Protein 3MPD (pdb70)

Foldseek 3Di:
DFKKKKKFAFVLVVVVCVVVVVCLQVVLQWAWQDKDKDQDDLVLLCVLVVVCVVPPCPVVLSVRRNPHIMIMTMIDDVVHQVSLDLQLADLALVRGDCNHQQVPPNHGSSNSGMDMDNDRVSRVVNCCSPPRDCRDDDDSPPVVVND/DFKKKKKFAFVLVVVVCVVVVVCLQVVLQWAWQDKDKDQDDQVLVCVLVVVCCPPPCSVVLSCRRNVGIMIMTMIDDVVVQVSLDLLAADLALVRGDPNHQSVPDNHGSSNSGMDMDNDRVRRVVNCCSPPRDDGDDDDSPCVVVND

B-factor: mean 29.99, std 10.98, range [3.98, 73.8]

Sequence (294 aa):
MERTFIMIKPDAIKRRLISRIIQRFEEKGLYLAASKCVIPKREVLETHYSHLSSMPFFSEMVEDMMSGMMVLAMVWVGKDAVSSIGRKLIGETNPQAASVVGTIRGDYGVSTGKNIIHGSDCVENAEKEIKLWIGDDVQPVSFFDKEWIYMERTFIMIKPDAIKRRLISRIIQRFEEKGLYLAASKCVIPKREVLETHYSHLSSSMPFFSEMVEDMMSGMMVLAMVWVGKDAVSSIGRKLIGETNPQAASVVGTIRGDYGVSTGKNIIHGSDCVENAEKEIKLWIGDDVQPVSFFDKEWIY

Organism: Encephalitozoon cuniculi (strain GB-M1) (NCBI:txid284813)

Structure (mmCIF, N/CA/C/O backbone):
data_3MPD
#
_entry.id   3MPD
#
_cell.length_a   111.330
_cell.length_b   111.330
_cell.length_c   111.330
_cell.angle_alpha   90.00
_cell.angle_beta   90.00
_cell.angle_gamma   90.00
#
_symmetry.space_group_name_H-M   'P 21 3'
#
loop_
_entity.id
_entity.type
_entity.pdbx_description
1 polymer 'Nucleoside diphosphate kinase'
2 non-polymer 1,2-ETHANEDIOL
3 water water
#
loop_
_atom_site.group_PDB
_atom_site.id
_atom_site.type_symbol
_atom_site.label_atom_id
_atom_site.label_alt_id
_atom_site.label_comp_id
_atom_site.label_asym_id
_atom_site.label_entity_id
_atom_site.label_seq_id
_atom_site.pdbx_PDB_ins_code
_atom_site.Cartn_x
_atom_site.Cartn_y
_atom_site.Cartn_z
_atom_site.occupancy
_atom_site.B_iso_or_equiv
_atom_site.auth_seq_id
_atom_site.auth_comp_id
_atom_site.auth_asym_id
_atom_site.auth_atom_id
_atom_site.pdbx_PDB_model_num
ATOM 1 N N . MET A 1 5 ? 14.619 -11.845 59.052 1.00 44.01 1 MET A N 1
ATOM 2 C CA . MET A 1 5 ? 14.893 -12.786 60.169 1.00 42.65 1 MET A CA 1
ATOM 3 C C . MET A 1 5 ? 14.707 -12.101 61.524 1.00 40.88 1 MET A C 1
ATOM 4 O O . MET A 1 5 ? 14.378 -10.910 61.596 1.00 41.07 1 MET A O 1
ATOM 9 N N . GLU A 1 6 ? 14.928 -12.852 62.602 1.00 38.46 2 GLU A N 1
ATOM 10 C CA . GLU A 1 6 ? 14.846 -12.299 63.961 1.00 35.92 2 GLU A CA 1
ATOM 11 C C . GLU A 1 6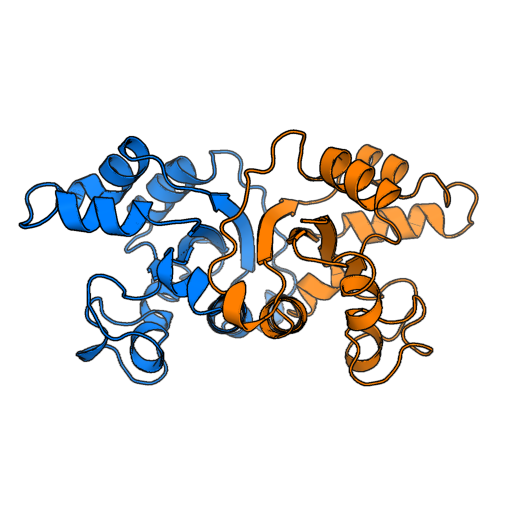 ? 15.875 -11.171 64.152 1.00 33.53 2 GLU A C 1
ATOM 12 O O . GLU A 1 6 ? 16.959 -11.200 63.557 1.00 31.96 2 GLU A O 1
ATOM 18 N N . ARG A 1 7 ? 15.540 -10.174 64.963 1.00 32.31 3 ARG A N 1
ATOM 19 C CA . ARG A 1 7 ? 16.527 -9.141 65.328 1.00 30.61 3 ARG A CA 1
ATOM 20 C C . ARG A 1 7 ? 16.686 -8.913 66.839 1.00 29.34 3 ARG A C 1
ATOM 21 O O . ARG A 1 7 ? 15.798 -9.254 67.629 1.00 28.86 3 ARG A O 1
ATOM 29 N N . THR A 1 8 ? 17.822 -8.323 67.231 1.00 27.45 4 THR A N 1
ATOM 30 C CA . THR A 1 8 ? 18.123 -8.089 68.645 1.00 26.69 4 THR A CA 1
ATOM 31 C C . THR A 1 8 ? 18.826 -6.754 68.834 1.00 25.97 4 THR A C 1
ATOM 32 O O . THR A 1 8 ? 19.514 -6.264 67.928 1.00 26.01 4 THR A O 1
ATOM 36 N N . PHE A 1 9 ? 18.615 -6.151 69.997 1.00 26.14 5 PHE A N 1
ATOM 37 C CA . PHE A 1 9 ? 19.195 -4.861 70.305 1.00 25.21 5 PHE A CA 1
ATOM 38 C C . PHE A 1 9 ? 20.417 -5.066 71.174 1.00 24.60 5 PHE A C 1
ATOM 39 O O . PHE A 1 9 ? 20.343 -5.697 72.221 1.00 24.34 5 PHE A O 1
ATOM 47 N N . ILE A 1 10 ? 21.543 -4.539 70.720 1.00 24.55 6 ILE A N 1
ATOM 48 C CA . ILE A 1 10 ? 22.821 -4.726 71.411 1.00 23.76 6 ILE A CA 1
ATOM 49 C C . ILE A 1 10 ? 23.389 -3.343 71.678 1.00 23.78 6 ILE A C 1
ATOM 50 O O . ILE A 1 10 ? 23.577 -2.559 70.750 1.00 24.57 6 ILE A O 1
ATOM 55 N N . MET A 1 11 ? 23.725 -3.064 72.931 1.00 23.67 7 MET A N 1
ATOM 56 C CA . MET A 1 11 ? 24.226 -1.744 73.270 1.00 22.69 7 MET A CA 1
ATOM 57 C C . MET A 1 11 ? 25.492 -1.869 74.087 1.00 21.97 7 MET A C 1
ATOM 58 O O . MET A 1 11 ? 25.492 -2.500 75.161 1.00 22.14 7 MET A O 1
ATOM 63 N N . ILE A 1 12 ? 26.569 -1.274 73.580 1.00 20.85 8 ILE A N 1
ATOM 64 C CA . ILE A 1 12 ? 27.827 -1.228 74.325 1.00 20.25 8 ILE A CA 1
ATOM 65 C C . ILE A 1 12 ? 27.721 -0.125 75.376 1.00 21.62 8 ILE A C 1
ATOM 66 O O . ILE A 1 12 ? 27.466 1.047 75.024 1.00 22.32 8 ILE A O 1
ATOM 71 N N . LYS A 1 13 ? 27.935 -0.505 76.642 1.00 20.75 9 LYS A N 1
ATOM 72 C CA . LYS A 1 13 ? 27.716 0.400 77.792 1.00 21.62 9 LYS A CA 1
ATOM 73 C C . LYS A 1 13 ? 28.862 1.403 77.884 1.00 21.74 9 LYS A C 1
ATOM 74 O O . LYS A 1 13 ? 29.963 1.123 77.376 1.00 21.45 9 LYS A O 1
ATOM 80 N N . PRO A 1 14 ? 28.627 2.559 78.535 1.00 22.98 10 PRO A N 1
ATOM 81 C CA . PRO A 1 14 ? 29.558 3.694 78.441 1.00 22.71 10 PRO A CA 1
ATOM 82 C C . PRO A 1 14 ? 31.002 3.366 78.819 1.00 22.22 10 PRO A C 1
ATOM 83 O O . PRO A 1 14 ? 31.915 3.840 78.172 1.00 20.79 10 PRO A O 1
ATOM 87 N N . ASP A 1 15 ? 31.199 2.575 79.876 1.00 22.32 11 ASP A N 1
ATOM 88 C CA . ASP A 1 15 ? 32.537 2.225 80.311 1.00 22.52 11 ASP A CA 1
ATOM 89 C C . ASP A 1 15 ? 33.314 1.327 79.344 1.00 21.57 11 ASP A C 1
ATOM 90 O O . ASP A 1 15 ? 34.544 1.433 79.262 1.00 21.51 11 ASP A O 1
ATOM 95 N N . ALA A 1 16 ? 32.600 0.495 78.600 1.00 20.30 12 ALA A N 1
ATOM 96 C CA . ALA A 1 16 ? 33.241 -0.373 77.625 1.00 19.50 12 ALA A CA 1
ATOM 97 C C . ALA A 1 16 ? 33.725 0.449 76.438 1.00 19.62 12 ALA A C 1
ATOM 98 O O . ALA A 1 16 ? 34.752 0.122 75.840 1.00 19.55 12 ALA A O 1
ATOM 100 N N . ILE A 1 17 ? 33.029 1.545 76.125 1.00 19.58 13 ILE A N 1
ATOM 101 C CA . ILE A 1 17 ? 33.521 2.477 75.100 1.00 19.34 13 ILE A CA 1
ATOM 102 C C . ILE A 1 17 ? 34.875 3.049 75.539 1.00 20.05 13 ILE A C 1
ATOM 103 O O . ILE A 1 17 ? 35.850 3.081 74.770 1.00 18.80 13 ILE A O 1
ATOM 108 N N . LYS A 1 18 ? 34.919 3.499 76.791 1.00 20.60 14 LYS A N 1
ATOM 109 C CA . LYS A 1 18 ? 36.123 4.107 77.376 1.00 20.96 14 LYS A CA 1
ATOM 110 C C . LYS A 1 18 ? 37.311 3.146 77.538 1.00 19.60 14 LYS A C 1
ATOM 111 O O . LYS A 1 18 ? 38.461 3.560 77.473 1.00 19.92 14 LYS A O 1
ATOM 117 N N . ARG A 1 19 ? 37.022 1.873 77.751 1.00 19.11 15 ARG A N 1
ATOM 118 C CA . ARG A 1 19 ? 38.043 0.812 77.714 1.00 18.11 15 ARG A CA 1
ATOM 119 C C . ARG A 1 19 ? 38.457 0.389 76.302 1.00 17.90 15 ARG A C 1
ATOM 120 O O . ARG A 1 19 ? 39.311 -0.517 76.125 1.00 17.50 15 ARG A O 1
ATOM 128 N N . ARG A 1 20 ? 37.819 0.986 75.294 1.00 17.98 16 ARG A N 1
ATOM 129 C CA . ARG A 1 20 ? 38.173 0.736 73.896 1.00 17.84 16 ARG A CA 1
ATOM 130 C C . ARG A 1 20 ? 37.960 -0.722 73.525 1.00 17.78 16 ARG A C 1
ATOM 131 O O . ARG A 1 20 ? 38.827 -1.367 72.872 1.00 17.51 16 ARG A O 1
ATOM 139 N N . LEU A 1 21 ? 36.769 -1.205 73.886 1.00 17.30 17 LEU A N 1
ATOM 140 C CA . LEU A 1 21 ? 36.344 -2.574 73.593 1.00 17.00 17 LEU A CA 1
ATOM 141 C C . LEU A 1 21 ? 35.439 -2.700 72.372 1.00 16.37 17 LEU A C 1
ATOM 142 O O . LEU A 1 21 ? 34.907 -3.795 72.096 1.00 16.70 17 LEU A O 1
ATOM 147 N N . ILE A 1 22 ? 35.229 -1.611 71.648 1.00 16.59 18 ILE A N 1
ATOM 148 C CA . ILE A 1 22 ? 34.313 -1.650 70.500 1.00 16.37 18 ILE A CA 1
ATOM 149 C C . ILE A 1 22 ? 34.661 -2.754 69.479 1.00 16.17 18 ILE A C 1
ATOM 150 O O . ILE A 1 22 ? 33.803 -3.570 69.152 1.00 16.71 18 ILE A O 1
ATOM 155 N N . SER A 1 23 ? 35.892 -2.798 68.979 1.00 16.21 19 SER A N 1
ATOM 156 C CA . SER A 1 23 ? 36.200 -3.761 67.892 1.00 16.37 19 SER A CA 1
ATOM 157 C C . SER A 1 23 ? 36.121 -5.202 68.376 1.00 15.72 19 SER A C 1
ATOM 158 O O . SER A 1 23 ? 35.682 -6.073 67.630 1.00 15.49 19 SER A O 1
ATOM 161 N N . ARG A 1 24 ? 36.549 -5.435 69.617 1.00 15.69 20 ARG A N 1
ATOM 162 C CA . ARG A 1 24 ? 36.530 -6.774 70.212 1.00 16.04 20 ARG A CA 1
ATOM 163 C C . ARG A 1 24 ? 35.106 -7.303 70.410 1.00 16.15 20 ARG A C 1
ATOM 164 O O . ARG A 1 24 ? 34.840 -8.493 70.291 1.00 16.39 20 ARG A O 1
ATOM 172 N N . ILE A 1 25 ? 34.207 -6.415 70.776 1.00 15.97 21 ILE A N 1
ATOM 173 C CA . ILE A 1 25 ? 32.796 -6.771 70.945 1.00 16.03 21 ILE A CA 1
ATOM 174 C C . ILE A 1 25 ? 32.140 -7.037 69.558 1.00 16.18 21 ILE A C 1
ATOM 175 O O . ILE A 1 25 ? 31.474 -8.036 69.359 1.00 17.51 21 ILE A O 1
ATOM 180 N N . ILE A 1 26 ? 32.332 -6.149 68.611 1.00 14.88 22 ILE A N 1
ATOM 181 C CA . ILE A 1 26 ? 31.716 -6.328 67.299 1.00 16.17 22 ILE A CA 1
ATOM 182 C C . ILE A 1 26 ? 32.230 -7.608 66.620 1.00 16.43 22 ILE A C 1
ATOM 183 O O . ILE A 1 26 ? 31.471 -8.301 65.929 1.00 17.79 22 ILE A O 1
ATOM 188 N N . GLN A 1 27 ? 33.514 -7.913 66.796 1.00 15.82 23 GLN A N 1
ATOM 189 C CA . GLN A 1 27 ? 34.072 -9.164 66.257 1.00 16.63 23 GLN A CA 1
ATOM 190 C C . GLN A 1 27 ? 33.247 -10.393 66.659 1.00 16.78 23 GLN A C 1
ATOM 191 O O . GLN A 1 27 ? 33.049 -11.290 65.823 1.00 17.28 23 GLN A O 1
ATOM 197 N N . ARG A 1 28 ? 32.795 -10.457 67.920 1.00 16.51 24 ARG A N 1
ATOM 198 C CA . ARG A 1 28 ? 32.065 -11.657 68.390 1.00 17.10 24 ARG A CA 1
ATOM 199 C C . ARG A 1 28 ? 30.785 -11.855 67.568 1.00 16.37 24 ARG A C 1
ATOM 200 O O . ARG A 1 28 ? 30.450 -12.978 67.198 1.00 16.10 24 ARG A O 1
ATOM 208 N N . PHE A 1 29 ? 30.078 -10.758 67.308 1.00 16.58 25 PHE A N 1
ATOM 209 C CA . PHE A 1 29 ? 28.812 -10.810 66.580 1.00 16.49 25 PHE A CA 1
ATOM 210 C C . PHE A 1 29 ? 29.004 -11.064 65.087 1.00 17.36 25 PHE A C 1
ATOM 211 O O . PHE A 1 29 ? 28.242 -11.826 64.447 1.00 18.26 25 PHE A O 1
ATOM 219 N N . GLU A 1 30 ? 30.009 -10.412 64.528 1.00 17.32 26 GLU A N 1
ATOM 220 C CA . GLU A 1 30 ? 30.246 -10.458 63.091 1.00 17.35 26 GLU A CA 1
ATOM 221 C C . GLU A 1 30 ? 30.811 -11.846 62.725 1.00 17.98 26 GLU A C 1
ATOM 222 O O . GLU A 1 30 ? 30.463 -12.405 61.684 1.00 17.58 26 GLU A O 1
ATOM 228 N N . GLU A 1 31 ? 31.667 -12.417 63.594 1.00 17.42 27 GLU A N 1
ATOM 229 C CA . GLU A 1 31 ? 32.253 -13.759 63.322 1.00 18.38 27 GLU A CA 1
ATOM 230 C C . GLU A 1 31 ? 31.250 -14.875 63.530 1.00 18.45 27 GLU A C 1
ATOM 231 O O . GLU A 1 31 ? 31.390 -15.956 62.930 1.00 18.65 27 GLU A O 1
ATOM 237 N N . LYS A 1 32 ? 30.239 -14.617 64.364 1.00 17.40 28 LYS A N 1
ATOM 238 C CA . LYS A 1 32 ? 29.165 -15.583 64.591 1.00 18.14 28 LYS A CA 1
ATOM 239 C C . LYS A 1 32 ? 28.169 -15.656 63.404 1.00 19.28 28 LYS A C 1
ATOM 240 O O . LYS A 1 32 ? 27.399 -16.621 63.297 1.00 20.80 28 LYS A O 1
ATOM 246 N N . GLY A 1 33 ? 28.176 -14.647 62.535 1.00 18.07 29 GLY A N 1
ATOM 247 C CA . GLY A 1 33 ? 27.390 -14.672 61.304 1.00 19.17 29 GLY A CA 1
ATOM 248 C C . GLY A 1 33 ? 26.194 -13.725 61.284 1.00 20.90 29 GLY A C 1
ATOM 249 O O . GLY A 1 33 ? 25.432 -13.711 60.305 1.00 22.04 29 GLY A O 1
ATOM 250 N N . LEU A 1 34 ? 26.002 -12.957 62.368 1.00 19.99 30 LEU A N 1
ATOM 251 C CA . LEU A 1 34 ? 24.873 -12.043 62.444 1.00 21.66 30 LEU A CA 1
ATOM 252 C C . LEU A 1 34 ? 25.108 -10.851 61.518 1.00 21.50 30 LEU A C 1
ATOM 253 O O . LEU A 1 34 ? 26.247 -10.546 61.139 1.00 21.32 30 LEU A O 1
ATOM 258 N N . TYR A 1 35 ? 24.028 -10.184 61.159 1.00 21.23 31 TYR A N 1
ATOM 259 C CA . TYR A 1 35 ? 24.114 -9.065 60.237 1.00 22.13 31 TYR A CA 1
ATOM 260 C C . TYR A 1 35 ? 23.861 -7.759 60.948 1.00 21.62 31 TYR A C 1
ATOM 261 O O . TYR A 1 35 ? 22.774 -7.564 61.490 1.00 21.98 31 TYR A O 1
ATOM 270 N N . LEU A 1 36 ? 24.837 -6.852 60.924 1.00 21.90 32 LEU A N 1
ATOM 271 C CA . LEU A 1 36 ? 24.611 -5.505 61.449 1.00 21.91 32 LEU A CA 1
ATOM 272 C C . LEU A 1 36 ? 23.600 -4.750 60.584 1.00 23.29 32 LEU A C 1
ATOM 273 O O . LEU A 1 36 ? 23.768 -4.689 59.356 1.00 23.34 32 LEU A O 1
ATOM 278 N N . ALA A 1 37 ? 22.551 -4.196 61.209 1.00 24.46 33 ALA A N 1
ATOM 279 C CA . ALA A 1 37 ? 21.485 -3.440 60.480 1.00 26.71 33 ALA A CA 1
ATOM 280 C C . ALA A 1 37 ? 21.294 -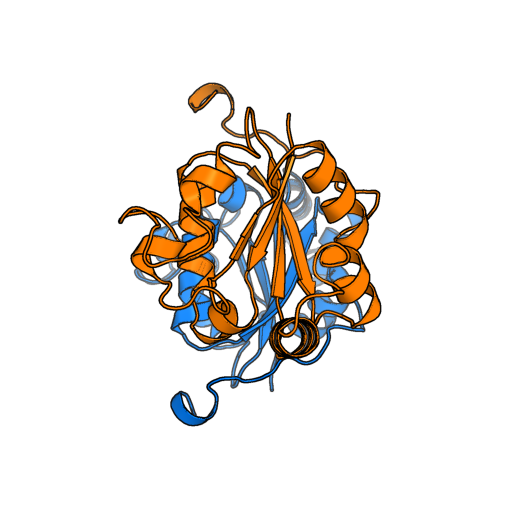1.987 60.915 1.00 27.26 33 ALA A C 1
ATOM 281 O O . ALA A 1 37 ? 20.691 -1.188 60.184 1.00 27.75 33 ALA A O 1
ATOM 283 N N . ALA A 1 38 ? 21.764 -1.644 62.113 1.00 26.52 34 ALA A N 1
ATOM 284 C CA . ALA A 1 38 ? 21.673 -0.255 62.567 1.00 27.55 34 ALA A CA 1
ATOM 285 C C . ALA A 1 38 ? 22.730 -0.042 63.598 1.00 27.46 34 ALA A C 1
ATOM 286 O O . ALA A 1 38 ? 23.147 -0.991 64.249 1.00 26.41 34 ALA A O 1
ATOM 288 N N . SER A 1 39 ? 23.124 1.220 63.747 1.00 29.00 35 SER A N 1
ATOM 289 C CA . SER A 1 39 ? 24.235 1.659 64.577 1.00 29.39 35 SER A CA 1
ATOM 290 C C . SER A 1 39 ? 23.998 3.124 64.891 1.00 31.17 35 SER A C 1
ATOM 291 O O . SER A 1 39 ? 23.603 3.907 63.985 1.00 33.93 35 SER A O 1
ATOM 294 N N . LYS A 1 40 ? 24.212 3.509 66.147 1.00 30.21 36 LYS A N 1
ATOM 295 C CA . LYS A 1 40 ? 24.022 4.890 66.553 1.00 30.71 36 LYS A CA 1
ATOM 296 C C . LYS A 1 40 ? 24.804 5.142 67.837 1.00 29.49 36 LYS A C 1
ATOM 297 O O . LYS A 1 40 ? 24.704 4.366 68.782 1.00 28.28 36 LYS A O 1
ATOM 303 N N . CYS A 1 41 ? 25.570 6.231 67.851 1.00 29.26 37 CYS A N 1
ATOM 304 C CA . CYS A 1 41 ? 26.214 6.731 69.061 1.00 29.53 37 CYS A CA 1
ATOM 305 C C . CYS A 1 41 ? 25.239 7.667 69.767 1.00 31.52 37 CYS A C 1
ATOM 306 O O . CYS A 1 41 ? 24.741 8.619 69.154 1.00 31.75 37 CYS A O 1
ATOM 309 N N . VAL A 1 42 ? 24.963 7.399 71.048 1.00 32.37 38 VAL A N 1
ATOM 310 C CA . VAL A 1 42 ? 24.037 8.255 71.820 1.00 35.31 38 VAL A CA 1
ATOM 311 C C . VAL A 1 42 ? 24.530 8.471 73.238 1.00 35.54 38 VAL A C 1
ATOM 312 O O . VAL A 1 42 ? 25.054 7.541 73.850 1.00 32.86 38 VAL A O 1
ATOM 316 N N . ILE A 1 43 ? 24.314 9.691 73.744 1.00 37.40 39 ILE A N 1
ATOM 317 C CA . ILE A 1 43 ? 24.437 10.017 75.150 1.00 39.55 39 ILE A CA 1
ATOM 318 C C . ILE A 1 43 ? 23.029 9.750 75.697 1.00 39.47 39 ILE A C 1
ATOM 319 O O . ILE A 1 43 ? 22.125 10.511 75.399 1.00 40.65 39 ILE A O 1
ATOM 324 N N . PRO A 1 44 ? 22.834 8.655 76.461 1.00 38.34 40 PRO A N 1
ATOM 325 C CA . PRO A 1 44 ? 21.477 8.293 76.856 1.00 39.12 40 PRO A CA 1
ATOM 326 C C . PRO A 1 44 ? 20.781 9.350 77.748 1.00 41.60 40 PRO A C 1
ATOM 327 O O . PRO A 1 44 ? 21.410 9.937 78.628 1.00 41.80 40 PRO A O 1
ATOM 331 N N . LYS A 1 45 ? 19.498 9.568 77.480 1.00 47.63 41 LYS A N 1
ATOM 332 C CA . LYS A 1 45 ? 18.646 10.453 78.272 1.00 49.74 41 LYS A CA 1
ATOM 333 C C . LYS A 1 45 ? 18.055 9.680 79.469 1.00 47.35 41 LYS A C 1
ATOM 334 O O . LYS A 1 45 ? 17.707 8.495 79.357 1.00 44.05 41 LYS A O 1
ATOM 340 N N . ARG A 1 46 ? 17.943 10.342 80.615 1.00 48.98 42 ARG A N 1
ATOM 341 C CA . ARG A 1 46 ? 17.392 9.680 81.805 1.00 48.22 42 ARG A CA 1
ATOM 342 C C . ARG A 1 46 ? 16.045 8.969 81.550 1.00 46.87 42 ARG A C 1
ATOM 343 O O . ARG A 1 46 ? 15.860 7.819 81.945 1.00 44.39 42 ARG A O 1
ATOM 351 N N . GLU A 1 47 ? 15.140 9.653 80.856 1.00 49.29 43 GLU A N 1
ATOM 352 C CA . GLU A 1 47 ? 13.789 9.155 80.591 1.00 50.03 43 GLU A CA 1
ATOM 353 C C . GLU A 1 47 ? 13.823 7.898 79.734 1.00 46.42 43 GLU A C 1
ATOM 354 O O . GLU A 1 47 ? 13.105 6.943 80.016 1.00 45.35 43 GLU A O 1
ATOM 360 N N . VAL A 1 48 ? 14.633 7.907 78.677 1.00 45.24 44 VAL A N 1
ATOM 361 C CA . VAL A 1 48 ? 14.800 6.711 77.860 1.00 43.66 44 VAL A CA 1
ATOM 362 C C . VAL A 1 48 ? 15.329 5.500 78.664 1.00 40.50 44 VAL A C 1
ATOM 363 O O . VAL A 1 48 ? 14.819 4.393 78.508 1.00 38.98 44 VAL A O 1
ATOM 367 N N . LEU A 1 49 ? 16.316 5.717 79.535 1.00 39.57 45 LEU A N 1
ATOM 368 C CA . LEU A 1 49 ? 16.858 4.631 80.375 1.00 37.70 45 LEU A CA 1
ATOM 369 C C . LEU A 1 49 ? 15.813 4.020 81.310 1.00 38.00 45 LEU A C 1
ATOM 370 O O . LEU A 1 49 ? 15.739 2.795 81.458 1.00 37.63 45 LEU A O 1
ATOM 375 N N . GLU A 1 50 ? 14.994 4.886 81.914 1.00 39.68 46 GLU A N 1
ATOM 376 C CA . GLU A 1 50 ? 13.892 4.478 82.794 1.00 40.75 46 GLU A CA 1
ATOM 377 C C . GLU A 1 50 ? 12.839 3.635 82.060 1.00 41.09 46 GLU A C 1
ATOM 378 O O . GLU A 1 50 ? 12.269 2.706 82.629 1.00 41.22 46 GLU A O 1
ATOM 384 N N . THR A 1 51 ? 12.593 3.959 80.794 1.00 41.60 47 THR A N 1
ATOM 385 C CA . THR A 1 51 ? 11.710 3.150 79.945 1.00 43.11 47 THR A CA 1
ATOM 386 C C . THR A 1 51 ? 12.377 1.818 79.583 1.00 41.13 47 THR A C 1
ATOM 387 O O . THR A 1 51 ? 11.772 0.759 79.731 1.00 42.08 47 THR A O 1
ATOM 391 N N . HIS A 1 52 ? 13.616 1.889 79.093 1.00 39.98 48 HIS A N 1
ATOM 392 C CA . HIS A 1 52 ? 14.424 0.688 78.781 1.00 39.13 48 HIS A CA 1
ATOM 393 C C . HIS A 1 52 ? 14.450 -0.302 79.950 1.00 38.61 48 HIS A C 1
ATOM 394 O O . HIS A 1 52 ? 14.255 -1.504 79.756 1.00 40.02 48 HIS A O 1
ATOM 401 N N . TYR A 1 53 ? 14.662 0.214 81.158 1.00 37.50 49 TYR A N 1
ATOM 402 C CA . TYR A 1 53 ? 14.769 -0.634 82.347 1.00 37.77 49 TYR A CA 1
ATOM 403 C C . TYR A 1 53 ? 13.528 -0.605 83.260 1.00 38.88 49 TYR A C 1
ATOM 404 O O . TYR A 1 53 ? 13.660 -0.832 84.470 1.00 38.77 49 TYR A O 1
ATOM 413 N N . SER A 1 54 ? 12.338 -0.369 82.688 1.00 40.84 50 SER A N 1
ATOM 414 C CA . SER A 1 54 ? 11.093 -0.261 83.481 1.00 43.63 50 SER A CA 1
ATOM 415 C C . SER A 1 54 ? 10.799 -1.504 84.325 1.00 44.85 50 SER A C 1
ATOM 416 O O . SER A 1 54 ? 10.290 -1.400 85.446 1.00 45.30 50 SER A O 1
ATOM 419 N N . HIS A 1 55 ? 11.151 -2.674 83.791 1.00 45.28 51 HIS A N 1
ATOM 420 C CA . HIS A 1 55 ? 11.029 -3.941 84.530 1.00 47.68 51 HIS A CA 1
ATOM 421 C C . HIS A 1 55 ? 11.917 -3.998 85.790 1.00 45.10 51 HIS A C 1
ATOM 422 O O . HIS A 1 55 ? 11.706 -4.841 86.659 1.00 46.53 51 HIS A O 1
ATOM 429 N N . LEU A 1 56 ? 12.892 -3.095 85.882 1.00 41.58 52 LEU A N 1
ATOM 430 C CA . LEU A 1 56 ? 13.780 -3.035 87.040 1.00 40.26 52 LEU A CA 1
ATOM 431 C C . LEU A 1 56 ? 13.376 -1.958 88.045 1.00 40.63 52 LEU A C 1
ATOM 432 O O . LEU A 1 56 ? 14.026 -1.840 89.075 1.00 40.48 52 LEU A O 1
ATOM 437 N N . SER A 1 57 ? 12.315 -1.193 87.772 1.00 42.16 53 SER A N 1
ATOM 438 C CA . SER A 1 57 ? 11.959 -0.037 88.620 1.00 44.05 53 SER A CA 1
ATOM 439 C C . SER A 1 57 ? 11.748 -0.334 90.125 1.00 45.86 53 SER A C 1
ATOM 440 O O . SER A 1 57 ? 11.913 0.565 90.954 1.00 47.18 53 SER A O 1
ATOM 443 N N . SER A 1 58 ? 11.408 -1.582 90.469 1.00 46.79 54 SER A N 1
ATOM 444 C CA . SER A 1 58 ? 11.162 -1.982 91.866 1.00 49.07 54 SER A CA 1
ATOM 445 C C . SER A 1 58 ? 12.423 -2.389 92.604 1.00 46.58 54 SER A C 1
ATOM 446 O O . SER A 1 58 ? 12.447 -2.445 93.836 1.00 48.68 54 SER A O 1
ATOM 449 N N . MET A 1 59 ? 13.469 -2.685 91.851 1.00 42.75 55 MET A N 1
ATOM 450 C CA . MET A 1 59 ? 14.679 -3.265 92.420 1.00 40.67 55 MET A CA 1
ATOM 451 C C . MET A 1 59 ? 15.513 -2.282 93.244 1.00 38.42 55 MET A C 1
ATOM 452 O O . MET A 1 59 ? 15.544 -1.086 92.939 1.00 38.16 55 MET A O 1
ATOM 457 N N . PRO A 1 60 ? 16.217 -2.792 94.275 1.00 37.25 56 PRO A N 1
ATOM 458 C CA . PRO A 1 60 ? 17.169 -1.934 94.987 1.00 36.46 56 PRO A CA 1
ATOM 459 C C . PRO A 1 60 ? 18.193 -1.296 94.034 1.00 34.00 56 PRO A C 1
ATOM 460 O O . PRO A 1 60 ? 18.604 -1.924 93.024 1.00 32.81 56 PRO A O 1
ATOM 464 N N . PHE A 1 61 ? 18.548 -0.040 94.309 1.00 33.21 57 PHE A N 1
ATOM 465 C CA . PHE A 1 61 ? 19.592 0.669 93.558 1.00 31.98 57 PHE A CA 1
ATOM 466 C C . PHE A 1 61 ? 19.255 0.948 92.081 1.00 31.16 57 PHE A C 1
ATOM 467 O O . PHE A 1 61 ? 20.154 1.163 91.276 1.00 29.23 57 PHE A O 1
ATOM 475 N N . PHE A 1 62 ? 17.964 0.985 91.755 1.00 31.89 58 PHE A N 1
ATOM 476 C CA . PHE A 1 62 ? 17.499 1.329 90.405 1.00 32.04 58 PHE A CA 1
ATOM 477 C C . PHE A 1 62 ? 18.084 2.661 89.903 1.00 32.33 58 PHE A C 1
ATOM 478 O O . PHE A 1 62 ? 18.590 2.756 88.789 1.00 30.63 58 PHE A O 1
ATOM 486 N N . SER A 1 63 ? 17.987 3.693 90.734 1.00 35.00 59 SER A N 1
ATOM 487 C CA . SER A 1 63 ? 18.565 4.995 90.425 1.00 36.79 59 SER A CA 1
ATOM 488 C C . SER A 1 63 ? 20.079 4.934 90.063 1.00 35.85 59 SER A C 1
ATOM 489 O O . SER A 1 63 ? 20.510 5.504 89.053 1.00 35.80 59 SER A O 1
ATOM 492 N N . GLU A 1 64 ? 20.870 4.250 90.890 1.00 35.15 60 GLU A N 1
ATOM 493 C CA . GLU A 1 64 ? 22.288 4.053 90.621 1.00 34.76 60 GLU A CA 1
ATOM 494 C C . GLU A 1 64 ? 22.485 3.315 89.279 1.00 33.09 60 GLU A C 1
ATOM 495 O O . GLU A 1 64 ? 23.309 3.739 88.497 1.00 33.09 60 GLU A O 1
ATOM 501 N N . MET A 1 65 ? 21.710 2.253 89.010 1.00 32.19 61 MET A N 1
ATOM 502 C CA . MET A 1 65 ? 21.836 1.498 87.743 1.00 32.88 61 MET A CA 1
ATOM 503 C C . MET A 1 65 ? 21.567 2.438 86.555 1.00 32.32 61 MET A C 1
ATOM 504 O O . MET A 1 65 ? 22.278 2.405 85.560 1.00 32.56 61 MET A O 1
ATOM 509 N N . VAL A 1 66 ? 20.553 3.290 86.669 1.00 32.11 62 VAL A N 1
ATOM 510 C CA . VAL A 1 66 ? 20.275 4.274 85.613 1.00 32.91 62 VAL A CA 1
ATOM 511 C C . VAL A 1 66 ? 21.431 5.296 85.470 1.00 35.32 62 VAL A C 1
ATOM 512 O O . VAL A 1 66 ? 21.858 5.631 84.348 1.00 34.90 62 VAL A O 1
ATOM 516 N N . GLU A 1 67 ? 21.934 5.771 86.605 1.00 41.12 63 GLU A N 1
ATOM 517 C CA . GLU A 1 67 ? 23.008 6.763 86.644 1.00 43.23 63 GLU A CA 1
ATOM 518 C C . GLU A 1 67 ? 24.252 6.254 85.938 1.00 41.59 63 GLU A C 1
ATOM 519 O O . GLU A 1 67 ? 24.871 6.996 85.171 1.00 41.59 63 GLU A O 1
ATOM 525 N N . ASP A 1 68 ? 24.604 4.995 86.209 1.00 40.11 64 ASP A N 1
ATOM 526 C CA . ASP A 1 68 ? 25.731 4.324 85.568 1.00 39.46 64 ASP A CA 1
ATOM 527 C C . ASP A 1 68 ? 25.609 4.327 84.040 1.00 37.84 64 ASP A C 1
ATOM 528 O O . ASP A 1 68 ? 26.623 4.396 83.330 1.00 37.94 64 ASP A O 1
ATOM 533 N N . MET A 1 69 ? 24.382 4.230 83.532 1.00 36.61 65 MET A N 1
ATOM 534 C CA . MET A 1 69 ? 24.180 4.176 82.085 1.00 34.96 65 MET A CA 1
ATOM 535 C C . MET A 1 69 ? 24.192 5.582 81.487 1.00 35.58 65 MET A C 1
ATOM 536 O O . MET A 1 69 ? 24.194 5.728 80.274 1.00 34.41 65 MET A O 1
ATOM 541 N N . MET A 1 70 ? 24.228 6.606 82.339 1.00 36.50 66 MET A N 1
ATOM 542 C CA . MET A 1 70 ? 24.231 7.994 81.867 1.00 37.83 66 MET A CA 1
ATOM 543 C C . MET A 1 70 ? 25.619 8.654 81.804 1.00 37.25 66 MET A C 1
ATOM 544 O O . MET A 1 70 ? 25.728 9.826 81.410 1.00 38.38 66 MET A O 1
ATOM 549 N N . SER A 1 71 ? 26.661 7.904 82.161 1.00 34.79 67 SER A N 1
ATOM 550 C CA . SER A 1 71 ? 28.011 8.440 82.374 1.00 34.59 67 SER A CA 1
ATOM 551 C C . SER A 1 71 ? 28.785 8.680 81.074 1.00 33.62 67 SER A C 1
ATOM 552 O O . SER A 1 71 ? 29.954 9.099 81.097 1.00 33.87 67 SER A O 1
ATOM 555 N N . GLY A 1 72 ? 28.151 8.408 79.939 1.00 31.77 68 GLY A N 1
ATOM 556 C CA . GLY A 1 72 ? 28.817 8.619 78.667 1.00 29.78 68 GLY A CA 1
ATOM 557 C C . GLY A 1 72 ? 28.127 7.989 77.481 1.00 28.25 68 GLY A C 1
ATOM 558 O O . GLY A 1 72 ? 27.076 7.353 77.614 1.00 27.94 68 GLY A O 1
ATOM 559 N N . MET A 1 73 ? 28.736 8.200 76.316 1.00 27.85 69 MET A N 1
ATOM 560 C CA A MET A 1 73 ? 28.224 7.719 75.042 0.50 26.47 69 MET A CA 1
ATOM 561 C CA B MET A 1 73 ? 28.218 7.717 75.038 0.50 26.85 69 MET A CA 1
ATOM 562 C C . MET A 1 73 ? 28.122 6.197 75.049 1.00 25.26 69 MET A C 1
ATOM 563 O O . MET A 1 73 ? 29.012 5.504 75.599 1.00 23.22 69 MET A O 1
ATOM 572 N N . VAL A 1 74 ? 27.038 5.686 74.455 1.00 24.78 70 VAL A N 1
ATOM 573 C CA . VAL A 1 74 ? 26.858 4.255 74.231 1.00 23.59 70 VAL A CA 1
ATOM 574 C C . VAL A 1 74 ? 26.864 4.049 72.725 1.00 23.99 70 VAL A C 1
ATOM 575 O O . VAL A 1 74 ? 26.588 4.992 71.983 1.00 25.07 70 VAL A O 1
ATOM 579 N N . LEU A 1 75 ? 27.193 2.832 72.278 1.00 22.56 71 LEU A N 1
ATOM 580 C CA . LEU A 1 75 ? 26.981 2.430 70.878 1.00 22.93 71 LEU A CA 1
ATOM 581 C C . LEU A 1 75 ? 25.806 1.459 70.761 1.00 23.07 71 LEU A C 1
ATOM 582 O O . LEU A 1 75 ? 25.903 0.285 71.166 1.00 21.73 71 LEU A O 1
ATOM 587 N N . ALA A 1 76 ? 24.703 1.963 70.224 1.00 23.41 72 ALA A N 1
ATOM 588 C CA . ALA A 1 76 ? 23.475 1.196 70.076 1.00 24.54 72 ALA A CA 1
ATOM 589 C C . ALA A 1 76 ? 23.413 0.556 68.687 1.00 24.43 72 ALA A C 1
ATOM 590 O O . ALA A 1 76 ? 23.619 1.245 67.678 1.00 25.98 72 ALA A O 1
ATOM 592 N N . MET A 1 77 ? 23.100 -0.740 68.641 1.00 23.66 73 MET A N 1
ATOM 593 C CA . MET A 1 77 ? 23.097 -1.500 67.380 1.00 23.94 73 MET A CA 1
ATOM 594 C C . MET A 1 77 ? 21.915 -2.428 67.265 1.00 23.80 73 MET A C 1
ATOM 595 O O . MET A 1 77 ? 21.378 -2.897 68.273 1.00 24.02 73 MET A O 1
ATOM 600 N N . VAL A 1 78 ? 21.583 -2.756 66.025 1.00 24.59 74 VAL A N 1
ATOM 601 C CA . VAL A 1 78 ? 20.668 -3.843 65.740 1.00 25.55 74 VAL A CA 1
ATOM 602 C C . VAL A 1 78 ? 21.418 -4.892 64.929 1.00 24.67 74 VAL A C 1
ATOM 603 O O . VAL A 1 78 ? 22.080 -4.577 63.942 1.00 24.69 74 VAL A O 1
ATOM 607 N N . TRP A 1 79 ? 21.315 -6.140 65.374 1.00 24.34 75 TRP A N 1
ATOM 608 C CA . TRP A 1 79 ? 21.932 -7.268 64.696 1.00 23.08 75 TRP A CA 1
ATOM 609 C C . TRP A 1 79 ? 20.825 -8.243 64.312 1.00 24.45 75 TRP A C 1
ATOM 610 O O . TRP A 1 79 ? 19.940 -8.526 65.119 1.00 23.71 75 TRP A O 1
ATOM 621 N N . VAL A 1 80 ? 20.873 -8.735 63.071 1.00 25.36 76 VAL A N 1
ATOM 622 C CA . VAL A 1 80 ? 19.798 -9.568 62.519 1.00 26.96 76 VAL A CA 1
ATOM 623 C C . VAL A 1 80 ? 20.343 -10.931 62.116 1.00 26.35 76 VAL A C 1
ATOM 624 O O . VAL A 1 80 ? 21.491 -11.041 61.653 1.00 25.11 76 VAL A O 1
ATOM 628 N N . GLY A 1 81 ? 19.515 -11.959 62.276 1.00 27.07 77 GLY A N 1
ATOM 629 C CA . GLY A 1 81 ? 19.828 -13.304 61.803 1.00 27.32 77 GLY A CA 1
ATOM 630 C C . GLY A 1 81 ? 19.010 -14.332 62.547 1.00 28.80 77 GLY A C 1
ATOM 631 O O . GLY A 1 81 ? 18.351 -13.984 63.538 1.00 28.39 77 GLY A O 1
ATOM 632 N N . LYS A 1 82 ? 19.031 -15.584 62.061 1.00 30.31 78 LYS A N 1
ATOM 633 C CA . LYS A 1 82 ? 18.317 -16.709 62.702 1.00 32.30 78 LYS A CA 1
ATOM 634 C C . LYS A 1 82 ? 18.701 -16.823 64.171 1.00 31.42 78 LYS A C 1
ATOM 635 O O . LYS A 1 82 ? 19.870 -16.794 64.496 1.00 30.68 78 LYS A O 1
ATOM 641 N N . ASP A 1 83 ? 17.694 -16.936 65.043 1.00 32.19 79 ASP A N 1
ATOM 642 C CA . ASP A 1 83 ? 17.899 -17.010 66.501 1.00 31.45 79 ASP A CA 1
ATOM 643 C C . ASP A 1 83 ? 18.772 -15.865 67.060 1.00 28.44 79 ASP A C 1
ATOM 644 O O . ASP A 1 83 ? 19.493 -16.082 68.040 1.00 27.59 79 ASP A O 1
ATOM 649 N N . ALA A 1 84 ? 18.688 -14.664 66.489 1.00 27.31 80 ALA A N 1
ATOM 650 C CA . ALA A 1 84 ? 19.565 -13.551 66.902 1.00 25.16 80 ALA A CA 1
ATOM 651 C C . ALA A 1 84 ? 19.532 -13.277 68.390 1.00 24.29 80 ALA A C 1
ATOM 652 O O . ALA A 1 84 ? 20.564 -12.952 68.988 1.00 22.14 80 ALA A O 1
ATOM 654 N N . VAL A 1 85 ? 18.350 -13.372 69.005 1.00 24.27 81 VAL A N 1
ATOM 655 C CA . VAL A 1 85 ? 18.262 -12.993 70.424 1.00 24.11 81 VAL A CA 1
ATOM 656 C C . VAL A 1 85 ? 19.006 -13.952 71.338 1.00 23.70 81 VAL A C 1
ATOM 657 O O . VAL A 1 85 ? 19.801 -13.534 72.186 1.00 23.36 81 VAL A O 1
ATOM 661 N N . SER A 1 86 ? 18.699 -15.235 71.214 1.00 24.77 82 SER A N 1
ATOM 662 C CA A SER A 1 86 ? 19.363 -16.282 71.987 0.50 24.79 82 SER A CA 1
ATOM 663 C CA B SER A 1 86 ? 19.373 -16.240 72.034 0.50 24.31 82 SER A CA 1
ATOM 664 C C . SER A 1 86 ? 20.861 -16.304 71.669 1.00 23.37 82 SER A C 1
ATOM 665 O O . SER A 1 86 ? 21.698 -16.459 72.550 1.00 22.81 82 SER A O 1
ATOM 670 N N . ILE A 1 87 ? 21.201 -16.132 70.394 1.00 22.94 83 ILE A N 1
ATOM 671 C CA . ILE A 1 87 ? 22.629 -16.116 69.997 1.00 21.66 83 ILE A CA 1
ATOM 672 C C . ILE A 1 87 ? 23.336 -14.964 70.722 1.00 20.94 83 ILE A C 1
ATOM 673 O O . ILE A 1 87 ? 24.370 -15.164 71.361 1.00 19.35 83 ILE A O 1
ATOM 678 N N . GLY A 1 88 ? 22.766 -13.763 70.675 1.00 21.55 84 GLY A N 1
ATOM 679 C CA . GLY A 1 88 ? 23.406 -12.630 71.390 1.00 20.42 84 GLY A CA 1
ATOM 680 C C . GLY A 1 88 ? 23.578 -12.862 72.897 1.00 21.08 84 GLY A C 1
ATOM 681 O O . GLY A 1 88 ? 24.641 -12.597 73.450 1.00 20.47 84 GLY A O 1
ATOM 682 N N . ARG A 1 89 ? 22.533 -13.354 73.568 1.00 21.68 85 ARG A N 1
ATOM 683 C CA . ARG A 1 89 ? 22.610 -13.653 75.007 1.00 22.50 85 ARG A CA 1
ATOM 684 C C . ARG A 1 89 ? 23.766 -14.633 75.298 1.00 22.00 85 ARG A C 1
ATOM 685 O O . ARG A 1 89 ? 24.490 -14.485 76.299 1.00 20.63 85 ARG A O 1
ATOM 693 N N . LYS A 1 90 ? 23.917 -15.641 74.438 1.00 21.68 86 LYS A N 1
ATOM 694 C CA . LYS A 1 90 ? 24.989 -16.634 74.655 1.00 22.34 86 LYS A CA 1
ATOM 695 C C . LYS A 1 90 ? 26.383 -16.022 74.463 1.00 20.87 86 LYS A C 1
ATOM 696 O O . LYS A 1 90 ? 27.317 -16.342 75.210 1.00 20.89 86 LYS A O 1
ATOM 702 N N . LEU A 1 91 ? 26.534 -15.174 73.457 1.00 19.05 87 LEU A N 1
ATOM 703 C CA . LEU A 1 91 ? 27.828 -14.503 73.239 1.00 19.03 87 LEU A CA 1
ATOM 704 C C . LEU A 1 91 ? 28.220 -13.547 74.393 1.00 18.14 87 LEU A C 1
ATOM 705 O O . LEU A 1 91 ? 29.423 -13.332 74.671 1.00 17.86 87 LEU A O 1
ATOM 710 N N . ILE A 1 92 ? 27.203 -12.955 75.012 1.00 17.72 88 ILE A N 1
ATOM 711 C CA . ILE A 1 92 ? 27.384 -11.959 76.056 1.00 16.75 88 ILE A CA 1
ATOM 712 C C . ILE A 1 92 ? 27.718 -12.604 77.402 1.00 17.84 88 ILE A C 1
ATOM 713 O O . ILE A 1 92 ? 28.650 -12.155 78.083 1.00 17.61 88 ILE A O 1
ATOM 718 N N . GLY A 1 93 ? 26.991 -13.659 77.790 1.00 17.98 89 GLY A N 1
ATOM 719 C CA . GLY A 1 93 ? 27.276 -14.326 79.066 1.00 19.87 89 GLY A CA 1
ATOM 720 C C . GLY A 1 93 ? 26.353 -13.799 80.160 1.00 21.52 89 GLY A C 1
ATOM 721 O O . GLY A 1 93 ? 25.654 -12.791 79.970 1.00 21.23 89 GLY A O 1
ATOM 722 N N . GLU A 1 94 ? 26.349 -14.497 81.286 1.00 22.06 90 GLU A N 1
ATOM 723 C CA . GLU A 1 94 ? 25.564 -14.160 82.501 1.00 25.39 90 GLU A CA 1
ATOM 724 C C . GLU A 1 94 ? 25.676 -12.717 82.979 1.00 23.53 90 GLU A C 1
ATOM 725 O O . GLU A 1 94 ? 26.725 -12.095 82.876 1.00 22.23 90 GLU A O 1
ATOM 731 N N . THR A 1 95 ? 24.591 -12.211 83.549 1.00 21.02 91 THR A N 1
ATOM 732 C CA . THR A 1 95 ? 24.566 -10.871 84.077 1.00 21.26 91 THR A CA 1
ATOM 733 C C . THR A 1 95 ? 25.831 -10.547 84.904 1.00 21.39 91 THR A C 1
ATOM 734 O O . THR A 1 95 ? 26.476 -9.533 84.669 1.00 21.28 91 THR A O 1
ATOM 738 N N . ASN A 1 96 ? 26.163 -11.404 85.859 1.00 21.12 92 ASN A N 1
ATOM 739 C CA . ASN A 1 96 ? 27.343 -11.234 86.675 1.00 22.29 92 ASN A CA 1
ATOM 740 C C . ASN A 1 96 ? 28.556 -11.837 85.951 1.00 21.57 92 ASN A C 1
ATOM 741 O O . ASN A 1 96 ? 28.613 -13.065 85.741 1.00 21.41 92 ASN A O 1
ATOM 746 N N . PRO A 1 97 ? 29.539 -10.992 85.583 1.00 21.10 93 PRO A N 1
ATOM 747 C CA . PRO A 1 97 ? 30.716 -11.529 84.863 1.00 20.95 93 PRO A CA 1
ATOM 748 C C . PRO A 1 97 ? 31.468 -12.632 85.609 1.00 23.08 93 PRO A C 1
ATOM 749 O O . PRO A 1 97 ? 32.076 -13.486 84.938 1.00 23.71 93 PRO A O 1
ATOM 753 N N . GLN A 1 98 ? 31.418 -12.662 86.945 1.00 25.02 94 GLN A N 1
ATOM 754 C CA . GLN A 1 98 ? 32.053 -13.796 87.697 1.00 27.95 94 GLN A CA 1
ATOM 755 C C . GLN A 1 98 ? 31.392 -15.131 87.366 1.00 27.23 94 GLN A C 1
ATOM 756 O O . GLN A 1 98 ? 32.014 -16.190 87.464 1.00 28.35 94 GLN A O 1
ATOM 762 N N . ALA A 1 99 ? 30.124 -15.094 86.983 1.00 26.89 95 ALA A N 1
ATOM 763 C CA . ALA A 1 99 ? 29.408 -16.337 86.649 1.00 27.63 95 ALA A CA 1
ATOM 764 C C . ALA A 1 99 ? 29.423 -16.657 85.141 1.00 26.34 95 ALA A C 1
ATOM 765 O O . ALA A 1 99 ? 29.132 -17.793 84.768 1.00 27.26 95 ALA A O 1
ATOM 767 N N . ALA A 1 100 ? 29.768 -15.679 84.302 1.00 23.97 96 ALA A N 1
ATOM 768 C CA . ALA A 1 100 ? 29.769 -15.864 82.828 1.00 23.77 96 ALA A CA 1
ATOM 769 C C . ALA A 1 100 ? 30.942 -16.763 82.402 1.00 23.83 96 ALA A C 1
ATOM 770 O O . ALA A 1 100 ? 32.038 -16.696 82.984 1.00 22.54 96 ALA A O 1
ATOM 772 N N . SER A 1 101 ? 30.708 -17.591 81.384 1.00 23.80 97 SER A N 1
ATOM 773 C CA . SER A 1 101 ? 31.756 -18.515 80.927 1.00 24.21 97 SER A CA 1
ATOM 774 C C . SER A 1 101 ? 32.943 -17.745 80.333 1.00 21.90 97 SER A C 1
ATOM 775 O O . SER A 1 101 ? 32.787 -16.662 79.739 1.00 19.27 97 SER A O 1
ATOM 778 N N . VAL A 1 102 ? 34.141 -18.285 80.521 1.00 22.07 98 VAL A N 1
ATOM 779 C CA A VAL A 1 102 ? 35.279 -17.706 79.837 0.50 21.25 98 VAL A CA 1
ATOM 780 C CA B VAL A 1 102 ? 35.330 -17.805 79.828 0.50 21.23 98 VAL A CA 1
ATOM 781 C C . VAL A 1 102 ? 34.964 -17.871 78.354 1.00 20.54 98 VAL A C 1
ATOM 782 O O . VAL A 1 102 ? 34.280 -18.817 77.942 1.00 20.73 98 VAL A O 1
ATOM 789 N N . GLY A 1 103 ? 35.399 -16.905 77.559 1.00 18.79 99 GLY A N 1
ATOM 790 C CA . GLY A 1 103 ? 35.066 -16.932 76.130 1.00 18.94 99 GLY A CA 1
ATOM 791 C C . GLY A 1 103 ? 33.851 -16.062 75.805 1.00 19.02 99 GLY A C 1
ATOM 792 O O . GLY A 1 103 ? 33.675 -15.690 74.656 1.00 19.89 99 GLY A O 1
ATOM 793 N N . THR A 1 104 ? 33.014 -15.722 76.798 1.00 18.70 100 THR A N 1
ATOM 794 C CA . THR A 1 104 ? 31.923 -14.738 76.571 1.00 17.14 100 THR A CA 1
ATOM 795 C C . THR A 1 104 ? 32.468 -13.327 76.743 1.00 16.56 100 THR A C 1
ATOM 796 O O . THR A 1 104 ? 33.532 -13.126 77.326 1.00 18.28 100 THR A O 1
ATOM 800 N N . ILE A 1 105 ? 31.734 -12.339 76.260 1.00 16.39 101 ILE A N 1
ATOM 801 C CA . ILE A 1 105 ? 32.105 -10.954 76.420 1.00 16.28 101 ILE A CA 1
ATOM 802 C C . ILE A 1 105 ? 32.281 -10.579 77.895 1.00 16.42 101 ILE A C 1
ATOM 803 O O . ILE A 1 105 ? 33.286 -10.001 78.264 1.00 16.06 101 ILE A O 1
ATOM 808 N N . ARG A 1 106 ? 31.293 -10.916 78.722 1.00 15.85 102 ARG A N 1
ATOM 809 C CA . ARG A 1 106 ? 31.379 -10.602 80.162 1.00 16.87 102 ARG A CA 1
ATOM 810 C C . ARG A 1 106 ? 32.427 -11.452 80.864 1.00 17.13 102 ARG A C 1
ATOM 811 O O . ARG A 1 106 ? 33.140 -10.966 81.735 1.00 17.31 102 ARG A O 1
ATOM 819 N N . GLY A 1 107 ? 32.527 -12.723 80.480 1.00 17.10 103 GLY A N 1
ATOM 820 C CA . GLY A 1 107 ? 33.560 -13.571 81.072 1.00 17.46 103 GLY A CA 1
ATOM 821 C C . GLY A 1 107 ? 34.996 -13.105 80.804 1.00 17.26 103 GLY A C 1
ATOM 822 O O . GLY A 1 107 ? 35.881 -13.282 81.650 1.00 17.47 103 GLY A O 1
ATOM 823 N N . ASP A 1 108 ? 35.238 -12.583 79.606 1.00 15.52 104 ASP A N 1
ATOM 824 C CA . ASP A 1 108 ? 36.601 -12.198 79.185 1.00 16.56 104 ASP A CA 1
ATOM 825 C C . ASP A 1 108 ? 36.999 -10.771 79.620 1.00 16.97 104 ASP A C 1
ATOM 826 O O . ASP A 1 108 ? 38.172 -10.505 79.878 1.00 17.80 104 ASP A O 1
ATOM 831 N N . TYR A 1 109 ? 36.028 -9.870 79.707 1.00 17.38 105 TYR A N 1
ATOM 832 C CA . TYR A 1 109 ? 36.341 -8.427 79.916 1.00 18.70 105 TYR A CA 1
ATOM 833 C C . TYR A 1 109 ? 35.687 -7.843 81.156 1.00 18.92 105 TYR A C 1
ATOM 834 O O . TYR A 1 109 ? 36.107 -6.805 81.655 1.00 20.21 105 TYR A O 1
ATOM 843 N N . GLY A 1 110 ? 34.624 -8.481 81.632 1.00 19.39 106 GLY A N 1
ATOM 844 C CA . GLY A 1 110 ? 33.806 -7.891 82.691 1.00 20.05 106 GLY A CA 1
ATOM 845 C C . GLY A 1 110 ? 34.269 -8.245 84.091 1.00 21.59 106 GLY A C 1
ATOM 846 O O . GLY A 1 110 ? 34.779 -9.356 84.351 1.00 21.40 106 GLY A O 1
ATOM 847 N N . VAL A 1 111 ? 34.098 -7.296 85.003 1.00 23.20 107 VAL A N 1
ATOM 848 C CA . VAL A 1 111 ? 34.360 -7.584 86.414 1.00 25.83 107 VAL A CA 1
ATOM 849 C C . VAL A 1 111 ? 33.115 -7.441 87.315 1.00 27.59 107 VAL A C 1
ATOM 850 O O . VAL A 1 111 ? 32.837 -8.321 88.154 1.00 30.53 107 VAL A O 1
ATOM 854 N N . SER A 1 112 ? 32.381 -6.349 87.179 1.00 27.00 108 SER A N 1
ATOM 855 C CA . SER A 1 112 ? 31.209 -6.133 88.031 1.00 27.66 108 SER A CA 1
ATOM 856 C C . SER A 1 112 ? 29.866 -6.272 87.292 1.00 25.21 108 SER A C 1
ATOM 857 O O . SER A 1 112 ? 29.800 -6.144 86.063 1.00 23.52 108 SER A O 1
ATOM 860 N N . THR A 1 113 ? 28.794 -6.510 88.049 1.00 25.20 109 THR A N 1
ATOM 861 C CA . THR A 1 113 ? 27.441 -6.577 87.495 1.00 26.36 109 THR A CA 1
ATOM 862 C C . THR A 1 113 ? 26.949 -5.254 86.905 1.00 28.36 109 THR A C 1
ATOM 863 O O . THR A 1 113 ? 26.186 -5.270 85.923 1.00 29.51 109 THR A O 1
ATOM 867 N N . GLY A 1 114 ? 27.390 -4.130 87.481 1.00 28.97 110 GLY A N 1
ATOM 868 C CA . GLY A 1 114 ? 27.010 -2.783 86.987 1.00 31.26 110 GLY A CA 1
ATOM 869 C C . GLY A 1 114 ? 27.772 -2.341 85.732 1.00 30.73 110 GLY A C 1
ATOM 870 O O . GLY A 1 114 ? 27.235 -1.637 84.876 1.00 32.26 110 GLY A O 1
ATOM 871 N N . LYS A 1 115 ? 29.023 -2.770 85.612 1.00 28.95 111 LYS A N 1
ATOM 872 C CA . LYS A 1 115 ? 29.818 -2.465 84.434 1.00 27.09 111 LYS A CA 1
ATOM 873 C C . LYS A 1 115 ? 30.104 -3.729 83.678 1.00 24.31 111 LYS A C 1
ATOM 874 O O . LYS A 1 115 ? 31.259 -4.129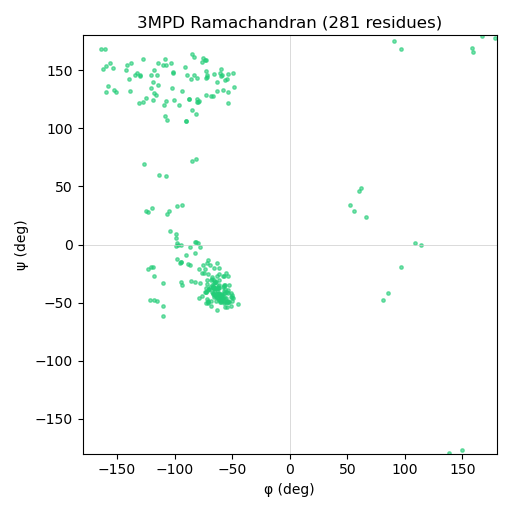 83.481 1.00 24.46 111 LYS A O 1
ATOM 880 N N . ASN A 1 116 ? 29.026 -4.377 83.261 1.00 22.30 112 ASN A N 1
ATOM 881 C CA . ASN A 1 116 ? 29.142 -5.674 82.622 1.00 20.87 112 ASN A CA 1
ATOM 882 C C . ASN A 1 116 ? 29.101 -5.523 81.086 1.00 19.10 112 ASN A C 1
ATOM 883 O O . ASN A 1 116 ? 28.563 -6.370 80.424 1.00 19.27 112 ASN A O 1
ATOM 888 N N . ILE A 1 117 ? 29.640 -4.405 80.587 1.00 18.50 113 ILE A N 1
ATOM 889 C CA . ILE A 1 117 ? 30.176 -4.231 79.201 1.00 17.85 113 ILE A CA 1
ATOM 890 C C . ILE A 1 117 ? 29.126 -3.861 78.147 1.00 18.62 113 ILE A C 1
ATOM 891 O O . ILE A 1 117 ? 29.397 -3.064 77.237 1.00 18.84 113 ILE A O 1
ATOM 896 N N . ILE A 1 118 ? 27.962 -4.511 78.222 1.00 18.72 114 ILE A N 1
ATOM 897 C CA . ILE A 1 118 ? 27.070 -4.594 77.079 1.00 19.28 114 ILE A CA 1
ATOM 898 C C . ILE A 1 118 ? 25.670 -4.984 77.559 1.00 21.12 114 ILE A C 1
ATOM 899 O O . ILE A 1 118 ? 25.500 -5.643 78.612 1.00 22.29 114 ILE A O 1
ATOM 904 N N . HIS A 1 119 ? 24.662 -4.538 76.820 1.00 21.53 115 HIS A N 1
ATOM 905 C CA . HIS A 1 119 ? 23.313 -5.013 77.007 1.00 22.56 115 HIS A CA 1
ATOM 906 C C . HIS A 1 119 ? 22.900 -5.774 75.761 1.00 22.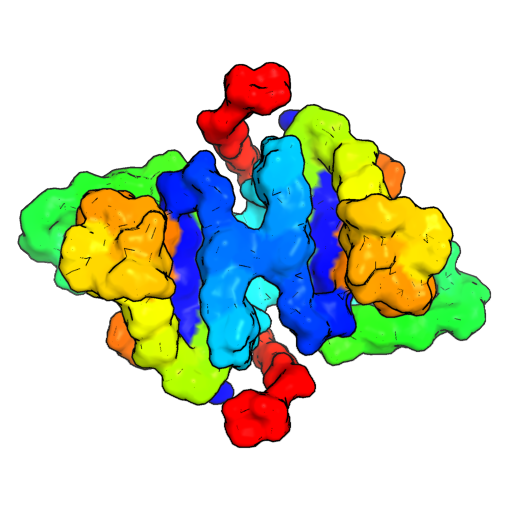10 115 HIS A C 1
ATOM 907 O O . HIS A 1 119 ? 23.152 -5.294 74.652 1.00 21.67 115 HIS A O 1
ATOM 914 N N . GLY A 1 120 ? 22.232 -6.925 75.907 1.00 22.06 116 GLY A N 1
ATOM 915 C CA . GLY A 1 120 ? 21.569 -7.539 74.746 1.00 21.44 116 GLY A CA 1
ATOM 916 C C . GL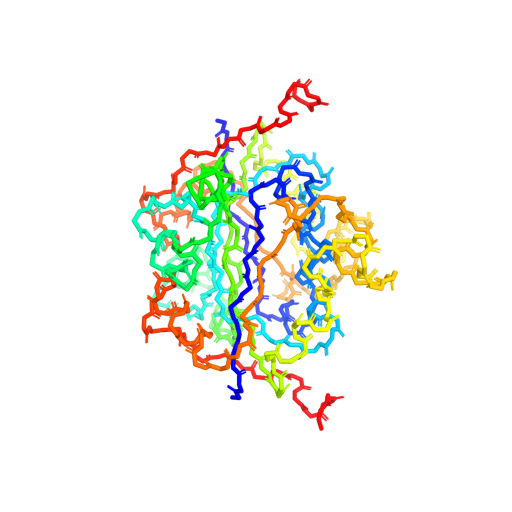Y A 1 120 ? 20.144 -7.886 75.123 1.00 24.08 116 GLY A C 1
ATOM 917 O O . GLY A 1 120 ? 19.899 -8.270 76.267 1.00 22.83 116 GLY A O 1
ATOM 918 N N . SER A 1 121 ? 19.197 -7.761 74.183 1.00 24.47 117 SER A N 1
ATOM 919 C CA . SER A 1 121 ? 17.793 -8.091 74.490 1.00 26.71 117 SER A CA 1
ATOM 920 C C . SER A 1 121 ? 17.631 -9.502 75.073 1.00 27.59 117 SER A C 1
ATOM 921 O O . SER A 1 121 ? 18.351 -10.409 74.700 1.00 26.80 117 SER A O 1
ATOM 924 N N . ASP A 1 122 ? 16.668 -9.683 75.973 1.00 30.97 118 ASP A N 1
ATOM 925 C CA . ASP A 1 122 ? 16.458 -10.996 76.590 1.00 32.86 118 ASP A CA 1
ATOM 926 C C . ASP A 1 122 ? 15.390 -11.833 75.885 1.00 34.02 118 ASP A C 1
ATOM 927 O O . ASP A 1 122 ? 15.320 -13.041 76.087 1.00 35.21 118 ASP A O 1
ATOM 932 N N . CYS A 1 123 ? 14.586 -11.191 75.043 1.00 34.10 119 CYS A N 1
ATOM 933 C CA . CYS A 1 123 ? 13.554 -11.881 74.280 1.00 35.42 119 CYS A CA 1
ATOM 934 C C . CYS A 1 123 ? 13.135 -11.025 73.084 1.00 35.38 119 CYS A C 1
ATOM 935 O O . CYS A 1 123 ? 13.479 -9.848 73.007 1.00 34.18 119 CYS A O 1
ATOM 938 N N . VAL A 1 124 ? 12.383 -11.613 72.161 1.00 36.83 120 VAL A N 1
ATOM 939 C CA . VAL A 1 124 ? 11.969 -10.911 70.939 1.00 38.15 120 VAL A CA 1
ATOM 940 C C . VAL A 1 124 ? 11.084 -9.6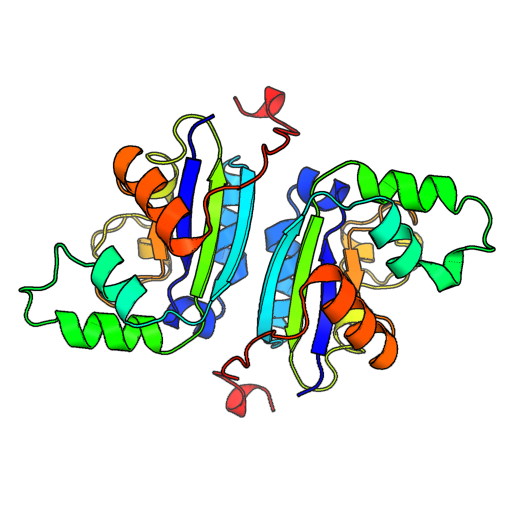83 71.231 1.00 39.74 120 VAL A C 1
ATOM 941 O O . VAL A 1 124 ? 11.260 -8.616 70.630 1.00 39.43 120 VAL A O 1
ATOM 945 N N . GLU A 1 125 ? 10.141 -9.843 72.161 1.00 41.41 121 GLU A N 1
ATOM 946 C CA . GLU A 1 125 ? 9.281 -8.750 72.624 1.00 43.26 121 GLU A CA 1
ATOM 947 C C . GLU A 1 125 ? 10.095 -7.535 73.114 1.00 41.08 121 GLU A C 1
ATOM 948 O O . GLU A 1 125 ? 9.843 -6.401 72.696 1.00 41.25 121 GLU A O 1
ATOM 954 N N . ASN A 1 126 ? 11.077 -7.777 73.977 1.00 38.50 122 ASN A N 1
ATOM 955 C CA . ASN A 1 126 ? 11.936 -6.695 74.470 1.00 37.13 122 ASN A CA 1
ATOM 956 C C . ASN A 1 126 ? 12.871 -6.108 73.408 1.00 35.54 122 ASN A C 1
ATOM 957 O O . ASN A 1 126 ? 13.093 -4.900 73.382 1.00 35.85 122 ASN A O 1
ATOM 962 N N . ALA A 1 127 ? 13.388 -6.950 72.518 1.00 33.44 123 ALA A N 1
ATOM 963 C CA . ALA A 1 127 ? 14.162 -6.459 71.380 1.00 32.98 123 ALA A CA 1
ATOM 964 C C . ALA A 1 127 ? 13.391 -5.431 70.533 1.00 34.87 123 ALA A C 1
ATOM 965 O O . ALA A 1 127 ? 13.944 -4.398 70.142 1.00 34.83 123 ALA A O 1
ATOM 967 N N . GLU A 1 128 ? 12.134 -5.730 70.228 1.00 36.44 124 GLU A N 1
ATOM 968 C CA . GLU A 1 128 ? 11.301 -4.822 69.404 1.00 39.09 124 GLU A CA 1
ATOM 969 C C . GLU A 1 128 ? 11.029 -3.491 70.112 1.00 39.70 124 GLU A C 1
ATOM 970 O O . GLU A 1 128 ? 11.177 -2.424 69.518 1.00 40.08 124 GLU A O 1
ATOM 976 N N . LYS A 1 129 ? 10.676 -3.565 71.390 1.00 39.94 125 LYS A N 1
ATOM 977 C CA . LYS A 1 129 ? 10.517 -2.373 72.229 1.00 41.24 125 LYS A CA 1
ATOM 978 C C . LYS A 1 129 ? 11.813 -1.548 72.295 1.00 39.01 125 LYS A C 1
ATOM 979 O O . LYS A 1 129 ? 11.762 -0.331 72.147 1.00 39.38 125 LYS A O 1
ATOM 985 N N . GLU A 1 130 ? 12.953 -2.208 72.533 1.00 35.80 126 GLU A N 1
ATOM 986 C CA . GLU A 1 130 ? 14.242 -1.516 72.645 1.00 34.60 126 GLU A CA 1
ATOM 987 C C . GLU A 1 130 ? 14.666 -0.886 71.312 1.00 34.84 126 GLU A C 1
ATOM 988 O O . GLU A 1 130 ? 15.134 0.248 71.294 1.00 35.38 126 GLU A O 1
ATOM 994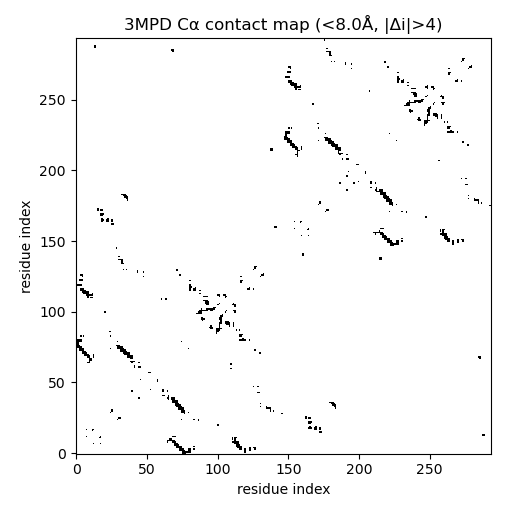 N N . ILE A 1 131 ? 14.495 -1.613 70.209 1.00 34.42 127 ILE A N 1
ATOM 995 C CA . ILE A 1 131 ? 14.784 -1.046 68.886 1.00 34.97 127 ILE A CA 1
ATOM 996 C C . ILE A 1 131 ? 13.980 0.242 68.616 1.00 38.13 127 ILE A C 1
ATOM 997 O O . ILE A 1 131 ? 14.567 1.262 68.222 1.00 38.29 127 ILE A O 1
ATOM 1002 N N . LYS A 1 132 ? 12.663 0.212 68.866 1.00 40.33 128 LYS A N 1
ATOM 1003 C CA . LYS A 1 132 ? 11.812 1.397 68.666 1.00 43.86 128 LYS A CA 1
ATOM 1004 C C . LYS A 1 132 ? 12.162 2.525 69.634 1.00 43.69 128 LYS A C 1
ATOM 1005 O O . LYS A 1 132 ? 12.061 3.694 69.294 1.00 45.12 128 LYS A O 1
ATOM 1011 N N . LEU A 1 133 ? 12.581 2.163 70.839 1.00 42.14 129 LEU A N 1
ATOM 1012 C CA . LEU A 1 133 ? 12.961 3.147 71.850 1.00 42.48 129 LEU A CA 1
ATOM 1013 C C . LEU A 1 133 ? 14.250 3.893 71.481 1.00 41.02 129 LEU A C 1
ATOM 1014 O O . LEU A 1 133 ? 14.295 5.119 71.527 1.00 41.77 129 LEU A O 1
ATOM 1019 N N . TRP A 1 134 ? 15.281 3.146 71.089 1.00 37.83 130 TRP A N 1
ATOM 1020 C CA . TRP A 1 134 ? 16.609 3.717 70.859 1.00 37.67 130 TRP A CA 1
ATOM 1021 C C . TRP A 1 134 ? 16.938 4.112 69.418 1.00 38.42 130 TRP A C 1
ATOM 1022 O O . TRP A 1 134 ? 17.725 5.038 69.198 1.00 38.22 130 TRP A O 1
ATOM 1033 N N . ILE A 1 135 ? 16.384 3.378 68.452 1.00 39.61 13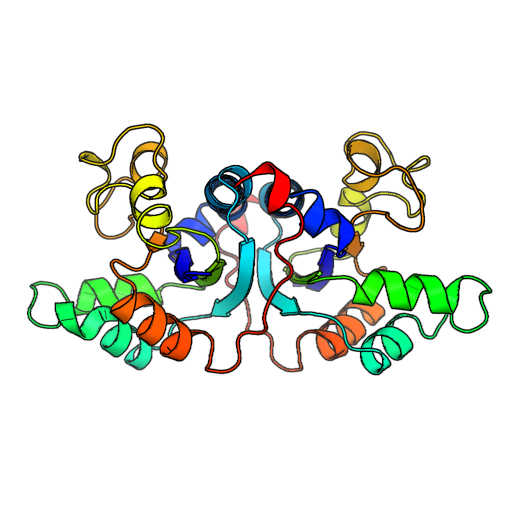1 ILE A N 1
ATOM 1034 C CA . ILE A 1 135 ? 16.779 3.512 67.041 1.00 40.85 131 ILE A CA 1
ATOM 1035 C C . ILE A 1 135 ? 15.675 4.141 66.201 1.00 44.67 131 ILE A C 1
ATOM 1036 O O . ILE A 1 135 ? 15.922 5.115 65.491 1.00 46.56 131 ILE A O 1
ATOM 1041 N N . GLY A 1 136 ? 14.470 3.582 66.269 1.00 47.43 132 GLY A N 1
ATOM 1042 C CA . GLY A 1 136 ? 13.321 4.128 65.528 1.00 52.84 132 GLY A CA 1
ATOM 1043 C C . GLY A 1 136 ? 12.493 3.017 64.915 1.00 54.98 132 GLY A C 1
ATOM 1044 O O . GLY A 1 136 ? 12.807 1.831 65.075 1.00 53.40 132 GLY A O 1
ATOM 1045 N N . ASP A 1 137 ? 11.433 3.392 64.209 1.00 59.64 133 ASP A N 1
ATOM 1046 C CA . ASP A 1 137 ? 10.515 2.399 63.636 1.00 62.38 133 ASP A CA 1
ATOM 1047 C C . ASP A 1 137 ? 10.851 2.057 62.188 1.00 62.74 133 ASP A C 1
ATOM 1048 O O . ASP A 1 137 ? 10.149 1.241 61.570 1.00 63.98 133 ASP A O 1
ATOM 1053 N N . ASP A 1 138 ? 11.892 2.681 61.634 1.00 62.38 134 ASP A N 1
ATOM 1054 C CA . ASP A 1 138 ? 12.162 2.507 60.205 1.00 62.80 134 ASP A CA 1
ATOM 1055 C C . ASP A 1 138 ? 13.530 1.886 59.867 1.00 60.19 134 ASP A C 1
ATOM 1056 O O . ASP A 1 138 ? 14.091 2.197 58.802 1.00 60.77 134 ASP A O 1
ATOM 1058 N N . VAL A 1 139 ? 14.048 1.003 60.743 1.00 57.86 135 VAL A N 1
ATOM 1059 C CA . VAL A 1 139 ? 15.319 0.267 60.469 1.00 54.93 135 VAL A CA 1
ATOM 1060 C C . VAL A 1 139 ? 15.197 -0.423 59.120 1.00 55.22 135 VAL A C 1
ATOM 1061 O O . VAL A 1 139 ? 14.270 -1.212 58.872 1.00 56.32 135 VAL A O 1
ATOM 1065 N N . GLN A 1 140 ? 16.112 -0.097 58.226 1.00 54.78 136 GLN A N 1
ATOM 1066 C CA . GLN A 1 140 ? 15.975 -0.594 56.868 1.00 54.99 136 GLN A CA 1
ATOM 1067 C C . GLN A 1 140 ? 16.543 -2.018 56.748 1.00 52.45 136 GLN A C 1
ATOM 1068 O O . GLN A 1 140 ? 17.509 -2.383 57.467 1.00 49.49 136 GLN A O 1
ATOM 1074 N N . PRO A 1 141 ? 15.906 -2.830 55.874 1.00 52.01 137 PRO A N 1
ATOM 1075 C CA . PRO A 1 141 ? 16.302 -4.207 55.635 1.00 49.50 137 PRO A CA 1
ATOM 1076 C C . PRO A 1 141 ? 17.699 -4.267 55.055 1.00 46.01 137 PRO A C 1
ATOM 1077 O O . PRO A 1 141 ? 18.017 -3.540 54.120 1.00 46.52 137 PRO A O 1
ATOM 1081 N N . VAL A 1 142 ? 18.529 -5.129 55.617 1.00 42.31 138 VAL A N 1
ATOM 1082 C CA . VAL A 1 142 ? 19.846 -5.371 55.043 1.00 38.94 138 VAL A CA 1
ATOM 1083 C C . VAL A 1 142 ? 19.876 -6.680 54.281 1.00 37.59 138 VAL A C 1
ATOM 1084 O O . VAL A 1 142 ? 19.106 -7.606 54.552 1.00 36.50 138 VAL A O 1
ATOM 1088 N N . SER A 1 143 ? 20.810 -6.740 53.345 1.00 36.38 139 SER A N 1
ATOM 1089 C CA . SER A 1 143 ? 21.067 -7.925 52.568 1.00 36.43 139 SER A CA 1
ATOM 1090 C C . SER A 1 143 ? 21.751 -8.958 53.440 1.00 33.73 139 SER A C 1
ATOM 1091 O O . SER A 1 143 ? 22.748 -8.661 54.108 1.00 31.88 139 SER A O 1
ATOM 1094 N N . PHE A 1 144 ? 21.198 -10.167 53.449 1.00 32.60 140 PHE A N 1
ATOM 1095 C CA . PHE A 1 144 ? 21.863 -11.289 54.101 1.00 30.57 140 PHE A CA 1
ATOM 1096 C C . PHE A 1 144 ? 22.919 -11.820 53.114 1.00 29.60 140 PHE A C 1
ATOM 1097 O O . PHE A 1 144 ? 22.759 -12.874 52.505 1.00 28.59 140 PHE A O 1
ATOM 1105 N N . PHE A 1 145 ? 24.007 -11.054 52.963 1.00 27.96 141 PHE A N 1
ATOM 1106 C CA . PHE A 1 145 ? 24.939 -11.249 51.853 1.00 27.45 141 PHE A CA 1
ATOM 1107 C C . PHE A 1 145 ? 25.567 -12.634 51.763 1.00 26.13 141 PHE A C 1
ATOM 1108 O O . PHE A 1 145 ? 25.946 -13.070 50.674 1.00 26.56 141 PHE A O 1
ATOM 1116 N N . ASP A 1 146 ? 25.687 -13.323 52.882 1.00 24.41 142 ASP A N 1
ATOM 1117 C CA . ASP A 1 146 ? 26.303 -14.639 52.852 1.00 24.77 142 ASP A CA 1
ATOM 1118 C C . ASP A 1 146 ? 25.414 -15.732 53.445 1.00 25.57 142 ASP A C 1
ATOM 1119 O O . ASP A 1 146 ? 25.922 -16.757 53.934 1.00 25.55 142 ASP A O 1
ATOM 1124 N N . LYS A 1 147 ? 24.090 -15.542 53.360 1.00 26.73 143 LYS A N 1
ATOM 1125 C CA . LYS A 1 147 ? 23.113 -16.435 54.008 1.00 27.83 143 LYS A CA 1
ATOM 1126 C C . LYS A 1 147 ? 23.335 -17.893 53.630 1.00 28.59 143 LYS A C 1
ATOM 1127 O O . LYS A 1 147 ? 23.241 -18.767 54.473 1.00 28.62 143 LYS A O 1
ATOM 1129 N N . GLU A 1 148 ? 23.616 -18.145 52.361 1.00 29.44 144 GLU A N 1
ATOM 1130 C CA . GLU A 1 148 ? 23.844 -19.506 51.858 1.00 31.77 144 GLU A CA 1
ATOM 1131 C C . GLU A 1 148 ? 25.028 -20.250 52.471 1.00 29.61 144 GLU A C 1
ATOM 1132 O O . GLU A 1 148 ? 25.073 -21.462 52.380 1.00 30.74 144 GLU A O 1
ATOM 1138 N N . TRP A 1 149 ? 25.978 -19.532 53.062 1.00 27.05 145 TRP A N 1
ATOM 1139 C CA . TRP A 1 149 ? 27.204 -20.146 53.614 1.00 26.39 145 TRP A CA 1
ATOM 1140 C C . TRP A 1 149 ? 27.078 -20.379 55.122 1.00 27.31 145 TRP A C 1
ATOM 1141 O O . TRP A 1 149 ? 27.893 -21.088 55.728 1.00 27.21 145 TRP A O 1
ATOM 1152 N N . ILE A 1 150 ? 26.049 -19.778 55.716 1.00 27.25 146 ILE A N 1
ATOM 1153 C CA . ILE A 1 150 ? 25.856 -19.819 57.160 1.00 27.98 146 ILE A CA 1
ATOM 1154 C C . ILE A 1 150 ? 24.638 -20.692 57.575 1.00 30.45 146 ILE A C 1
ATOM 1155 O O . ILE A 1 150 ? 24.665 -21.345 58.627 1.00 30.03 146 ILE A O 1
ATOM 1160 N N . TYR A 1 151 ? 23.599 -20.708 56.743 1.00 34.07 147 TYR A N 1
ATOM 1161 C CA . TYR A 1 151 ? 22.393 -21.562 56.936 1.00 38.82 147 TYR A CA 1
ATOM 1162 C C . TYR A 1 151 ? 22.188 -22.563 55.823 1.00 41.61 147 TYR A C 1
ATOM 1163 O O . TYR A 1 151 ? 22.515 -22.289 54.669 1.00 43.46 147 TYR A O 1
ATOM 1173 N N . MET B 1 5 ? 38.422 19.098 68.978 1.00 46.80 1 MET B N 1
ATOM 1174 C CA . MET B 1 5 ? 39.500 18.541 68.118 1.00 45.31 1 MET B CA 1
ATOM 1175 C C . MET B 1 5 ? 38.947 18.300 66.693 1.00 44.08 1 MET B C 1
ATOM 1176 O O . MET B 1 5 ? 37.719 18.336 66.469 1.00 44.49 1 MET B O 1
ATOM 1181 N N . GLU B 1 6 ? 39.866 18.082 65.748 1.00 41.41 2 GLU B N 1
ATOM 1182 C CA . GLU B 1 6 ? 39.581 17.815 64.331 1.00 39.10 2 GLU B CA 1
ATOM 1183 C C . GLU B 1 6 ? 38.715 16.550 64.131 1.00 36.99 2 GLU B C 1
ATOM 1184 O O . GLU B 1 6 ? 38.851 15.580 64.879 1.00 35.76 2 GLU B O 1
ATOM 1190 N N . ARG B 1 7 ? 37.829 16.558 63.136 1.00 35.82 3 ARG B N 1
ATOM 1191 C CA . ARG B 1 7 ? 36.978 15.388 62.834 1.00 34.20 3 ARG B CA 1
ATOM 1192 C C . ARG B 1 7 ? 37.276 14.862 61.433 1.00 32.61 3 ARG B C 1
ATOM 1193 O O . ARG B 1 7 ? 37.613 15.637 60.539 1.00 31.85 3 ARG B O 1
ATOM 1201 N N . THR B 1 8 ? 37.099 13.559 61.231 1.00 30.46 4 THR B N 1
ATOM 1202 C CA . THR B 1 8 ? 37.172 12.978 59.898 1.00 29.33 4 THR B CA 1
ATOM 1203 C C . THR B 1 8 ? 35.993 12.028 59.626 1.00 29.60 4 THR B C 1
ATOM 1204 O O . THR B 1 8 ? 35.464 11.416 60.556 1.00 28.95 4 THR B O 1
ATOM 1208 N N . PHE B 1 9 ? 35.558 11.954 58.366 1.00 28.71 5 PHE B N 1
ATOM 1209 C CA . PHE B 1 9 ? 34.501 11.033 57.951 1.00 28.60 5 PHE B CA 1
ATOM 1210 C C . PHE B 1 9 ? 35.088 9.744 57.379 1.00 27.72 5 PHE B C 1
ATOM 1211 O O . PHE B 1 9 ? 35.857 9.783 56.407 1.00 28.57 5 PHE B O 1
ATOM 1219 N N . ILE B 1 10 ? 34.760 8.617 58.012 1.00 27.06 6 ILE B N 1
ATOM 1220 C CA . ILE B 1 10 ? 35.229 7.298 57.597 1.00 25.88 6 ILE B CA 1
ATOM 1221 C C . ILE B 1 10 ? 34.029 6.424 57.233 1.00 26.42 6 ILE B C 1
ATOM 1222 O O . ILE B 1 10 ? 33.127 6.227 58.039 1.00 25.64 6 ILE B O 1
ATOM 1227 N N . MET B 1 11 ? 34.026 5.884 56.024 1.00 26.21 7 MET B N 1
ATOM 1228 C CA . MET B 1 11 ? 32.905 5.066 55.575 1.00 25.55 7 MET B CA 1
ATOM 1229 C C . MET B 1 11 ? 33.402 3.713 55.061 1.00 24.59 7 MET B C 1
ATOM 1230 O O . MET B 1 11 ? 34.205 3.655 54.132 1.00 25.53 7 MET B O 1
ATOM 1235 N N . ILE B 1 12 ? 32.917 2.629 55.647 1.00 23.32 8 ILE B N 1
ATOM 1236 C CA . ILE B 1 12 ? 33.229 1.288 55.156 1.00 22.52 8 ILE B CA 1
ATOM 1237 C C . ILE B 1 12 ? 32.326 0.989 53.956 1.00 23.58 8 ILE B C 1
ATOM 1238 O O . ILE B 1 12 ? 31.088 1.052 54.063 1.00 24.24 8 ILE B O 1
ATOM 1243 N N . LYS B 1 13 ? 32.941 0.684 52.816 1.00 23.18 9 LYS B N 1
ATOM 1244 C CA . LYS B 1 13 ? 32.193 0.501 51.567 1.00 23.96 9 LYS B CA 1
ATOM 1245 C C . LYS B 1 13 ? 31.479 -0.846 51.575 1.00 24.20 9 LYS B C 1
ATOM 1246 O O . LYS B 1 13 ? 31.836 -1.732 52.358 1.00 24.06 9 LYS B O 1
ATOM 1252 N N . PRO B 1 14 ? 30.454 -1.005 50.723 1.00 25.01 10 PRO B N 1
ATOM 1253 C CA . PRO B 1 14 ? 29.566 -2.146 50.890 1.00 24.84 10 PRO B CA 1
ATOM 1254 C C . PRO B 1 14 ? 30.224 -3.508 50.753 1.00 23.97 10 PRO B C 1
ATOM 1255 O O . PRO B 1 14 ? 29.812 -4.453 51.432 1.00 23.89 10 PRO B O 1
ATOM 1259 N N . ASP B 1 15 ? 31.214 -3.631 49.882 1.00 23.82 11 ASP B N 1
ATOM 1260 C CA . ASP B 1 15 ? 31.854 -4.931 49.685 1.00 24.00 11 ASP B CA 1
ATOM 1261 C C . ASP B 1 15 ? 32.661 -5.378 50.909 1.00 22.79 11 ASP B C 1
ATOM 1262 O O . ASP B 1 15 ? 32.768 -6.583 51.176 1.00 23.09 11 ASP B O 1
ATOM 1267 N N . ALA B 1 16 ? 33.201 -4.400 51.641 1.00 20.79 12 ALA B N 1
ATOM 1268 C CA . ALA B 1 16 ? 33.979 -4.643 52.849 1.00 19.92 12 ALA B CA 1
ATOM 1269 C C . ALA B 1 16 ? 33.065 -5.101 53.980 1.00 19.02 12 ALA B C 1
ATOM 1270 O O . ALA B 1 16 ? 33.454 -5.936 54.774 1.00 18.57 12 ALA B O 1
ATOM 1272 N N . ILE B 1 17 ? 31.831 -4.592 54.008 1.00 20.43 13 ILE B N 1
ATOM 1273 C CA . ILE B 1 17 ? 30.801 -5.076 54.944 1.00 20.05 13 ILE B CA 1
ATOM 1274 C C . ILE B 1 17 ? 30.506 -6.560 54.649 1.00 20.65 13 ILE B C 1
ATOM 1275 O O . ILE B 1 17 ? 30.452 -7.409 55.566 1.00 20.24 13 ILE B O 1
ATOM 1280 N N . LYS B 1 18 ? 30.339 -6.877 53.374 1.00 20.44 14 LYS B N 1
ATOM 1281 C CA . LYS B 1 18 ? 30.008 -8.242 52.976 1.00 21.24 14 LYS B CA 1
ATOM 1282 C C . LYS B 1 18 ? 31.182 -9.215 53.239 1.00 21.05 14 LYS B C 1
ATOM 1283 O O . LYS B 1 18 ? 30.985 -10.421 53.491 1.00 20.02 14 LYS B O 1
ATOM 1289 N N . ARG B 1 19 ? 32.401 -8.675 53.203 1.00 20.35 15 ARG B N 1
ATOM 1290 C CA . ARG B 1 19 ? 33.570 -9.470 53.529 1.00 20.13 15 ARG B CA 1
ATOM 1291 C C . ARG B 1 19 ? 33.777 -9.549 55.037 1.00 19.50 15 ARG B C 1
ATOM 1292 O O . ARG B 1 19 ? 34.762 -10.132 55.486 1.00 20.22 15 ARG B O 1
ATOM 1300 N N . ARG B 1 20 ? 32.878 -8.945 55.814 1.00 19.37 16 ARG B N 1
ATOM 1301 C CA . ARG B 1 20 ? 32.938 -9.016 57.302 1.00 18.60 16 ARG B CA 1
ATOM 1302 C C . ARG B 1 20 ? 34.224 -8.438 57.890 1.00 18.59 16 ARG B C 1
ATOM 1303 O O . ARG B 1 20 ? 34.850 -9.023 58.792 1.00 17.43 16 ARG B O 1
ATOM 1311 N N . LEU B 1 21 ? 34.582 -7.266 57.387 1.00 18.81 17 LEU B N 1
ATOM 1312 C CA . LEU B 1 21 ? 35.764 -6.542 57.834 1.00 18.88 17 LEU B CA 1
ATOM 1313 C C . LEU B 1 21 ? 35.463 -5.426 58.844 1.00 18.30 17 LEU B C 1
ATOM 1314 O O . LEU B 1 21 ? 36.353 -4.649 59.171 1.00 17.59 17 LEU B O 1
ATOM 1319 N N . ILE B 1 22 ? 34.236 -5.344 59.348 1.00 18.75 18 ILE B N 1
ATOM 1320 C CA . ILE B 1 22 ? 33.896 -4.237 60.260 1.00 19.33 18 ILE B CA 1
ATOM 1321 C C . ILE B 1 22 ? 34.845 -4.189 61.497 1.00 18.89 18 ILE B C 1
ATOM 1322 O O . ILE B 1 22 ? 35.455 -3.158 61.776 1.00 19.15 18 ILE B O 1
ATOM 1327 N N . SER B 1 23 ? 34.980 -5.292 62.219 1.00 17.85 19 SER B N 1
ATOM 1328 C CA . SER B 1 23 ? 35.745 -5.244 63.489 1.00 17.49 19 SER B CA 1
ATOM 1329 C C . SER B 1 23 ? 37.248 -4.963 63.233 1.00 17.31 19 SER B C 1
ATOM 1330 O O . SER B 1 23 ? 37.881 -4.197 63.953 1.00 16.60 19 SER B O 1
ATOM 1333 N N . ARG B 1 24 ? 37.781 -5.531 62.158 1.00 17.92 20 ARG B N 1
ATOM 1334 C CA . ARG B 1 24 ? 39.187 -5.348 61.800 1.00 18.06 20 ARG B CA 1
ATOM 1335 C C . ARG B 1 24 ? 39.479 -3.918 61.399 1.00 17.85 20 ARG B C 1
ATOM 1336 O O . ARG B 1 24 ? 40.530 -3.376 61.722 1.00 18.33 20 ARG B O 1
ATOM 1344 N N . ILE B 1 25 ? 38.521 -3.285 60.739 1.00 17.62 21 ILE B N 1
ATOM 1345 C CA . ILE B 1 25 ? 38.654 -1.882 60.362 1.00 17.87 21 ILE B CA 1
ATOM 1346 C C . ILE B 1 25 ? 38.552 -0.984 61.611 1.00 18.16 21 ILE B C 1
ATOM 1347 O O . ILE B 1 25 ? 39.371 -0.081 61.812 1.00 18.57 21 ILE B O 1
ATOM 1352 N N . ILE B 1 26 ? 37.535 -1.198 62.437 1.00 17.72 22 ILE B N 1
ATOM 1353 C CA . ILE B 1 26 ? 37.355 -0.326 63.600 1.00 18.09 22 ILE B CA 1
ATOM 1354 C C . ILE B 1 26 ? 38.574 -0.421 64.521 1.00 17.87 22 ILE B C 1
ATOM 1355 O O . ILE B 1 26 ? 39.014 0.582 65.114 1.00 18.90 22 ILE B O 1
ATOM 1360 N N . GLN B 1 27 ? 39.116 -1.624 64.635 1.00 17.12 23 GLN B N 1
ATOM 1361 C CA . GLN B 1 27 ? 40.319 -1.846 65.430 1.00 17.29 23 GLN B CA 1
ATOM 1362 C C . GLN B 1 27 ? 41.448 -0.859 65.124 1.00 17.52 23 GLN B C 1
ATOM 1363 O O . GLN B 1 27 ? 42.063 -0.344 66.068 1.00 18.22 23 GLN B O 1
ATOM 1369 N N . ARG B 1 28 ? 41.741 -0.615 63.840 1.00 16.86 24 ARG B N 1
ATOM 1370 C CA . ARG B 1 28 ? 42.818 0.296 63.457 1.00 17.17 24 ARG B CA 1
ATOM 1371 C C . ARG B 1 28 ? 42.644 1.698 64.042 1.00 17.46 24 ARG B C 1
ATOM 1372 O O . ARG B 1 28 ? 43.599 2.316 64.553 1.00 18.06 24 ARG B O 1
ATOM 1380 N N . PHE B 1 29 ? 41.435 2.209 63.946 1.00 17.41 25 PHE B N 1
ATOM 1381 C CA . PHE B 1 29 ? 41.132 3.558 64.436 1.00 18.53 25 PHE B CA 1
ATOM 1382 C C . PHE B 1 29 ? 41.114 3.587 65.950 1.00 18.82 25 PHE B C 1
ATOM 1383 O O . PHE B 1 29 ? 41.617 4.530 66.582 1.00 19.76 25 PHE B O 1
ATOM 1391 N N . GLU B 1 30 ? 40.535 2.550 66.544 1.00 19.18 26 GLU B N 1
ATOM 1392 C CA . GLU B 1 30 ? 40.338 2.545 67.994 1.00 19.35 26 GLU B CA 1
ATOM 1393 C C . GLU B 1 30 ? 41.702 2.377 68.722 1.00 18.93 26 GLU B C 1
ATOM 1394 O O . GLU B 1 30 ? 41.972 3.063 69.731 1.00 19.16 26 GLU B O 1
ATOM 1400 N N . GLU B 1 31 ? 42.577 1.534 68.183 1.00 16.93 27 GLU B N 1
ATOM 1401 C CA . GLU B 1 31 ? 43.891 1.277 68.810 1.00 17.61 27 GLU B CA 1
ATOM 1402 C C . GLU B 1 31 ? 44.871 2.427 68.572 1.00 17.68 27 GLU B C 1
ATOM 1403 O O . GLU B 1 31 ? 45.846 2.576 69.323 1.00 18.07 27 GLU B O 1
ATOM 1409 N N . LYS B 1 32 ? 44.651 3.197 67.494 1.00 17.65 28 LYS B N 1
ATOM 1410 C CA . LYS B 1 32 ? 45.450 4.400 67.217 1.00 18.74 28 LYS B CA 1
ATOM 1411 C C . LYS B 1 32 ? 45.152 5.551 68.191 1.00 20.25 28 LYS B C 1
ATOM 1412 O O . LYS B 1 32 ? 46.007 6.400 68.413 1.00 21.97 28 LYS B O 1
ATOM 1418 N N . GLY B 1 33 ? 43.958 5.584 68.784 1.00 20.59 29 GLY B N 1
ATOM 1419 C CA . GLY B 1 33 ? 43.663 6.589 69.804 1.00 20.57 29 GLY B CA 1
ATOM 1420 C C . GLY B 1 33 ? 42.598 7.614 69.439 1.00 21.61 29 GLY B C 1
ATOM 1421 O O . GLY B 1 33 ? 42.260 8.474 70.256 1.00 22.81 29 GLY B O 1
ATOM 1422 N N . LEU B 1 34 ? 42.037 7.511 68.241 1.00 21.06 30 LEU B N 1
ATOM 1423 C CA . LEU B 1 34 ? 40.917 8.366 67.846 1.00 22.47 30 LEU B CA 1
ATOM 1424 C C . LEU B 1 34 ? 39.623 7.943 68.545 1.00 22.81 30 LEU B C 1
ATOM 1425 O O . LEU B 1 34 ? 39.470 6.790 68.973 1.00 22.14 30 LEU B O 1
ATOM 1430 N N . TYR B 1 35 ? 38.687 8.887 68.610 1.00 22.96 31 TYR B N 1
ATOM 1431 C CA . TYR B 1 35 ? 37.426 8.729 69.291 1.00 23.74 31 TYR B CA 1
ATOM 1432 C C . TYR B 1 35 ? 36.271 8.586 68.312 1.00 24.01 31 TYR B C 1
ATOM 1433 O O . TYR B 1 35 ? 36.041 9.465 67.495 1.00 24.84 31 TYR B O 1
ATOM 1442 N N . LEU B 1 36 ? 35.508 7.504 68.422 1.00 23.47 32 LEU B N 1
ATOM 1443 C CA . LEU B 1 36 ? 34.256 7.399 67.676 1.00 22.96 32 LEU B CA 1
ATOM 1444 C C . LEU B 1 36 ? 33.231 8.390 68.214 1.00 24.40 32 LEU B C 1
ATOM 1445 O O . LEU B 1 36 ? 32.990 8.436 69.433 1.00 24.93 32 LEU B O 1
ATOM 1450 N N . ALA B 1 37 ? 32.661 9.196 67.302 1.00 24.88 33 ALA B N 1
ATOM 1451 C CA . ALA B 1 37 ? 31.679 10.257 67.609 1.00 26.86 33 ALA B CA 1
ATOM 1452 C C . ALA B 1 37 ? 30.314 10.040 66.967 1.00 27.14 33 ALA B C 1
ATOM 1453 O O . ALA B 1 37 ? 29.324 10.527 67.465 1.00 27.90 33 ALA B O 1
ATOM 1455 N N . ALA B 1 38 ? 30.275 9.339 65.845 1.00 27.44 34 ALA B N 1
ATOM 1456 C CA . ALA B 1 38 ? 29.030 9.066 65.165 1.00 27.84 34 ALA B CA 1
ATOM 1457 C C . ALA B 1 38 ? 29.186 7.795 64.365 1.00 27.78 34 ALA B C 1
ATOM 1458 O O . ALA B 1 38 ? 30.294 7.437 63.965 1.00 26.81 34 ALA B O 1
ATOM 1460 N N . SER B 1 39 ? 28.065 7.102 64.177 1.00 29.41 35 SER B N 1
ATOM 1461 C CA . SER B 1 39 ? 27.981 5.795 63.508 1.00 29.61 35 SER B CA 1
ATOM 1462 C C . SER B 1 39 ? 26.580 5.733 62.933 1.00 31.02 35 SER B C 1
ATOM 1463 O O . SER B 1 39 ? 25.599 6.121 63.604 1.00 32.46 35 SER B O 1
ATOM 1466 N N . LYS B 1 40 ? 26.480 5.328 61.668 1.00 29.80 36 LYS B N 1
ATOM 1467 C CA . LYS B 1 40 ? 25.201 5.129 61.054 1.00 29.56 36 LYS B CA 1
ATOM 1468 C C . LYS B 1 40 ? 25.320 4.054 59.989 1.00 28.69 36 LYS B C 1
ATOM 1469 O O . LYS B 1 40 ? 26.209 4.110 59.151 1.00 28.53 36 LYS B O 1
ATOM 1475 N N . CYS B 1 41 ? 24.409 3.093 60.009 1.00 28.74 37 CYS B N 1
ATOM 1476 C CA . CYS B 1 41 ? 24.244 2.146 58.906 1.00 29.16 37 CYS B CA 1
ATOM 1477 C C . CYS B 1 41 ? 23.286 2.724 57.867 1.00 30.96 37 CYS B C 1
ATOM 1478 O O . CYS B 1 41 ? 22.148 3.082 58.202 1.00 30.87 37 CYS B O 1
ATOM 1481 N N . VAL B 1 42 ? 23.742 2.799 56.617 1.00 31.23 38 VAL B N 1
ATOM 1482 C CA . VAL B 1 42 ? 22.975 3.458 55.550 1.00 33.97 38 VAL B CA 1
ATOM 1483 C C . VAL B 1 42 ? 23.050 2.667 54.238 1.00 32.87 38 VAL B C 1
ATOM 1484 O O . VAL B 1 42 ? 24.110 2.238 53.836 1.00 32.00 38 VAL B O 1
ATOM 1488 N N . ILE B 1 43 ? 21.931 2.426 53.591 1.00 34.62 39 ILE B N 1
ATOM 1489 C CA . ILE B 1 43 ? 22.006 2.011 52.183 1.00 35.95 39 ILE B CA 1
ATOM 1490 C C . ILE B 1 43 ? 21.966 3.284 51.347 1.00 36.15 39 ILE B C 1
ATOM 1491 O O . ILE B 1 43 ? 20.929 3.921 51.243 1.00 37.08 39 ILE B O 1
ATOM 1496 N N . PRO B 1 44 ? 23.114 3.671 50.769 1.00 35.63 40 PRO B N 1
ATOM 1497 C CA . PRO B 1 44 ? 23.234 4.968 50.095 1.00 36.62 40 PRO B CA 1
ATOM 1498 C C . PRO B 1 44 ? 22.200 5.204 48.974 1.00 38.90 40 PRO B C 1
ATOM 1499 O O . PRO B 1 44 ? 21.852 4.283 48.244 1.00 38.55 40 PRO B O 1
ATOM 1503 N N . LYS B 1 45 ? 21.718 6.441 48.903 1.00 43.15 41 LYS B N 1
ATOM 1504 C CA . LYS B 1 45 ? 20.816 6.911 47.873 1.00 44.83 41 LYS B CA 1
ATOM 1505 C C . LYS B 1 45 ? 21.650 7.486 46.727 1.00 42.20 41 LYS B C 1
ATOM 1506 O O . LYS B 1 45 ? 22.784 7.941 46.924 1.00 39.36 41 LYS B O 1
ATOM 1508 N N . ARG B 1 46 ? 21.095 7.445 45.525 1.00 43.13 42 ARG B N 1
ATOM 1509 C CA . ARG B 1 46 ? 21.770 7.958 44.346 1.00 41.19 42 ARG B CA 1
ATOM 1510 C C . ARG B 1 46 ? 22.195 9.428 44.446 1.00 39.89 42 ARG B C 1
ATOM 1511 O O . ARG B 1 46 ? 23.329 9.763 44.145 1.00 38.00 42 ARG B O 1
ATOM 1519 N N . GLU B 1 47 ? 21.280 10.306 44.848 1.00 42.53 43 GLU B N 1
ATOM 1520 C CA . GLU B 1 47 ? 21.542 11.755 44.842 1.00 42.30 43 GLU B CA 1
ATOM 1521 C C . GLU B 1 47 ? 22.658 12.111 45.821 1.00 39.66 43 GLU B C 1
ATOM 1522 O O . GLU B 1 47 ? 23.509 12.958 45.526 1.00 37.87 43 GLU B O 1
ATOM 1528 N N . VAL B 1 48 ? 22.680 11.414 46.959 1.00 38.84 44 VAL B N 1
ATOM 1529 C CA . VAL B 1 48 ? 23.772 11.518 47.910 1.00 37.47 44 VAL B CA 1
ATOM 1530 C C . VAL B 1 48 ? 25.104 11.107 47.277 1.00 34.61 44 VAL B C 1
ATOM 1531 O O . VAL B 1 48 ? 26.112 11.815 47.407 1.00 32.86 44 VAL B O 1
ATOM 1535 N N . LEU B 1 49 ? 25.115 9.960 46.606 1.00 33.99 45 LEU B N 1
ATOM 1536 C CA . LEU B 1 49 ? 26.352 9.484 45.990 1.00 32.70 45 LEU B CA 1
ATOM 1537 C C . LEU B 1 49 ? 26.820 10.413 44.882 1.00 32.79 45 LEU B C 1
ATOM 1538 O O . LEU B 1 49 ? 28.025 10.685 44.773 1.00 31.00 45 LEU B O 1
ATOM 1543 N N . GLU B 1 50 ? 25.858 10.921 44.090 1.00 33.84 46 GLU B N 1
ATOM 1544 C CA . GLU B 1 50 ? 26.171 11.841 43.009 1.00 34.75 46 GLU B CA 1
ATOM 1545 C C . GLU B 1 50 ? 26.762 13.145 43.542 1.00 34.99 46 GLU B C 1
ATOM 1546 O O . GLU B 1 50 ? 27.615 13.732 42.891 1.00 35.65 46 GLU B O 1
ATOM 1552 N N . THR B 1 51 ? 26.351 13.570 44.734 1.00 35.75 47 THR B N 1
ATOM 1553 C CA . THR B 1 51 ? 26.942 14.753 45.341 1.00 36.57 47 THR B CA 1
ATOM 1554 C C . THR B 1 51 ? 28.354 14.436 45.824 1.00 34.96 47 THR B C 1
ATOM 1555 O O . THR B 1 51 ? 29.298 15.149 45.494 1.00 34.89 47 THR B O 1
ATOM 1559 N N . HIS B 1 52 ? 28.480 13.342 46.570 1.00 34.29 48 HIS B N 1
ATOM 1560 C CA . HIS B 1 52 ? 29.747 12.883 47.151 1.00 33.47 48 HIS B CA 1
ATOM 1561 C C . HIS B 1 52 ? 30.834 12.653 46.100 1.00 32.85 48 HIS B C 1
ATOM 1562 O O . HIS B 1 52 ? 31.988 13.000 46.325 1.00 32.65 48 HIS B O 1
ATOM 1569 N N . TYR B 1 53 ? 30.458 12.085 44.952 1.00 31.38 49 TYR B N 1
ATOM 1570 C CA . TYR B 1 53 ? 31.428 11.822 43.908 1.00 31.59 49 TYR B CA 1
ATOM 1571 C C . TYR B 1 53 ? 31.303 12.776 42.724 1.00 31.76 49 TYR B C 1
ATOM 1572 O O . TYR B 1 53 ? 31.676 12.419 41.603 1.00 31.24 49 TYR B O 1
ATOM 1581 N N . SER B 1 54 ? 30.772 13.975 42.975 1.00 32.59 50 SER B N 1
ATOM 1582 C CA . SER B 1 54 ? 30.521 14.956 41.914 1.00 33.74 50 SER B CA 1
ATOM 1583 C C . SER B 1 54 ? 31.754 15.235 41.058 1.00 34.00 50 SER B C 1
ATOM 1584 O O . SER B 1 54 ? 31.636 15.422 39.854 1.00 34.89 50 SER B O 1
ATOM 1587 N N . HIS B 1 55 ? 32.939 15.219 41.675 1.00 34.37 51 HIS B N 1
ATOM 1588 C CA . HIS B 1 55 ? 34.192 15.500 40.962 1.00 35.05 51 HIS B CA 1
ATOM 1589 C C . HIS B 1 55 ? 34.589 14.371 39.993 1.00 33.04 51 HIS B C 1
ATOM 1590 O O . HIS B 1 55 ? 35.475 14.553 39.144 1.00 33.53 51 HIS B O 1
ATOM 1597 N N . LEU B 1 56 ? 33.934 13.218 40.120 1.00 29.80 52 LEU B N 1
ATOM 1598 C CA . LEU B 1 56 ? 34.200 12.095 39.221 1.00 28.42 52 LEU B CA 1
ATOM 1599 C C . LEU B 1 56 ? 33.115 11.891 38.154 1.00 27.22 52 LEU B C 1
ATOM 1600 O O . LEU B 1 56 ? 33.105 10.855 37.469 1.00 26.91 52 LEU B O 1
ATOM 1605 N N . SER B 1 57 ? 32.209 12.858 38.009 1.00 27.14 53 SER B N 1
ATOM 1606 C CA . SER B 1 57 ? 30.997 12.622 37.222 1.00 25.84 53 SER B CA 1
ATOM 1607 C C . SER B 1 57 ? 31.240 12.473 35.724 1.00 26.32 53 SER B C 1
ATOM 1608 O O . SER B 1 57 ? 30.346 11.990 35.033 1.00 25.24 53 SER B O 1
ATOM 1611 N N . SER B 1 58 ? 32.416 12.917 35.227 1.00 27.58 54 SER B N 1
ATOM 1612 C CA A SER B 1 58 ? 32.760 12.798 33.802 0.50 28.52 54 SER B CA 1
ATOM 1613 C CA B SER B 1 58 ? 32.751 12.797 33.801 0.50 28.42 54 SER B CA 1
ATOM 1614 C C . SER B 1 58 ? 33.530 11.513 33.502 1.00 28.18 54 SER B C 1
ATOM 1615 O O . SER B 1 58 ? 33.876 11.232 32.344 1.00 29.02 54 SER B O 1
ATOM 1620 N N . MET B 1 59 ? 33.813 10.734 34.542 1.00 26.76 55 MET B N 1
ATOM 1621 C CA . MET B 1 59 ? 34.626 9.555 34.357 1.00 27.83 55 MET B CA 1
ATOM 1622 C C . MET B 1 59 ? 33.795 8.417 33.811 1.00 27.42 55 MET B C 1
ATOM 1623 O O . MET B 1 59 ? 32.637 8.260 34.180 1.00 26.57 55 MET B O 1
ATOM 1628 N N . PRO B 1 60 ? 34.394 7.606 32.924 1.00 29.01 56 PRO B N 1
ATOM 1629 C CA . PRO B 1 60 ? 33.675 6.486 32.298 1.00 29.28 56 PRO B CA 1
ATOM 1630 C C . PRO B 1 60 ? 33.170 5.433 33.317 1.00 29.23 56 PRO B C 1
ATOM 1631 O O . PRO B 1 60 ? 32.165 4.767 33.056 1.00 29.38 56 PRO B O 1
ATOM 1635 N N . PHE B 1 61 ? 33.828 5.340 34.482 1.00 29.00 57 PHE B N 1
ATOM 1636 C CA . PHE B 1 61 ? 33.443 4.391 35.540 1.00 29.44 57 PHE B CA 1
ATOM 1637 C C . PHE B 1 61 ? 32.379 4.884 36.516 1.00 29.20 57 PHE B C 1
ATOM 1638 O O . PHE B 1 61 ? 31.967 4.138 37.428 1.00 30.28 57 PHE B O 1
ATOM 1646 N N . PHE B 1 62 ? 31.945 6.129 36.327 1.00 27.58 58 PHE B N 1
ATOM 1647 C CA . PHE B 1 62 ? 31.090 6.808 37.272 1.00 27.74 58 PHE B CA 1
ATOM 1648 C C . PHE B 1 62 ? 29.810 6.064 37.646 1.00 28.63 58 PHE B C 1
ATOM 1649 O O . PHE B 1 62 ? 29.513 5.928 38.834 1.00 29.08 58 PHE B O 1
ATOM 1657 N N . SER B 1 63 ? 29.069 5.572 36.654 1.00 29.19 59 SER B N 1
ATOM 1658 C CA . SER B 1 63 ? 27.804 4.873 36.910 1.00 30.93 59 SER B CA 1
ATOM 1659 C C . SER B 1 63 ? 28.018 3.554 37.653 1.00 32.44 59 SER B C 1
ATOM 1660 O O . SER B 1 63 ? 27.231 3.198 38.525 1.00 33.68 59 SER B O 1
ATOM 1663 N N . GLU B 1 64 ? 29.090 2.853 37.312 1.00 32.75 60 GLU B N 1
ATOM 1664 C CA . GLU B 1 64 ? 29.432 1.605 37.958 1.00 35.17 60 GLU B CA 1
ATOM 1665 C C . GLU B 1 64 ? 29.807 1.825 39.428 1.00 34.30 60 GLU B C 1
ATOM 1666 O O . GLU B 1 64 ? 29.402 1.057 40.309 1.00 35.55 60 GLU B O 1
ATOM 1672 N N . MET B 1 65 ? 30.574 2.885 39.673 1.00 31.69 61 MET B N 1
ATOM 1673 C CA . MET B 1 65 ? 30.966 3.247 41.014 1.00 32.05 61 MET B CA 1
ATOM 1674 C C . MET B 1 65 ? 29.751 3.539 41.884 1.00 31.52 61 MET B C 1
ATOM 1675 O O . MET B 1 65 ? 29.659 3.059 43.028 1.00 32.18 61 MET B O 1
ATOM 1680 N N . VAL B 1 66 ? 28.839 4.346 41.346 1.00 30.43 62 VAL B N 1
ATOM 1681 C CA . VAL B 1 66 ? 27.586 4.617 42.035 1.00 30.67 62 VAL B CA 1
ATOM 1682 C C . VAL B 1 66 ? 26.796 3.329 42.297 1.00 32.67 62 VAL B C 1
ATOM 1683 O O . VAL B 1 66 ? 26.286 3.138 43.399 1.00 32.25 62 VAL B O 1
ATOM 1687 N N . GLU B 1 67 ? 26.683 2.456 41.289 1.00 38.68 63 GLU B N 1
ATOM 1688 C CA . GLU B 1 67 ? 25.980 1.164 41.496 1.00 38.95 63 GLU B CA 1
ATOM 1689 C C . GLU B 1 67 ? 26.635 0.311 42.575 1.00 36.47 63 GLU B C 1
ATOM 1690 O O . GLU B 1 67 ? 25.939 -0.292 43.426 1.00 35.17 63 GLU B O 1
ATOM 1696 N N . ASP B 1 68 ? 27.967 0.229 42.540 1.00 34.77 64 ASP B N 1
ATOM 1697 C CA . ASP B 1 68 ? 28.647 -0.550 43.551 1.00 32.45 64 ASP B CA 1
ATOM 1698 C C . ASP B 1 68 ? 28.404 0.055 44.947 1.00 30.71 64 ASP B C 1
ATOM 1699 O O . ASP B 1 68 ? 28.185 -0.665 45.922 1.00 29.88 64 ASP B O 1
ATOM 1704 N N . MET B 1 69 ? 28.424 1.379 45.035 1.00 30.40 65 MET B N 1
ATOM 1705 C CA . MET B 1 69 ? 28.229 2.054 46.314 1.00 29.46 65 MET B CA 1
ATOM 1706 C C . MET B 1 69 ? 26.769 1.951 46.797 1.00 30.23 65 MET B C 1
ATOM 1707 O O . MET B 1 69 ? 26.498 2.172 47.975 1.00 29.91 65 MET B O 1
ATOM 1712 N N . MET B 1 70 ? 25.850 1.585 45.897 1.00 31.27 66 MET B N 1
ATOM 1713 C CA . MET B 1 70 ? 24.448 1.347 46.264 1.00 31.96 66 MET B CA 1
ATOM 1714 C C . MET B 1 70 ? 24.136 -0.148 46.500 1.00 31.68 66 MET B C 1
ATOM 1715 O O . MET B 1 70 ? 23.000 -0.496 46.823 1.00 32.15 66 MET B O 1
ATOM 1720 N N . SER B 1 71 ? 25.127 -1.028 46.340 1.00 30.77 67 SER B N 1
ATOM 1721 C CA . SER B 1 71 ? 24.879 -2.488 46.325 1.00 31.48 67 SER B CA 1
ATOM 1722 C C . SER B 1 71 ? 24.754 -3.125 47.715 1.00 30.36 67 SER B C 1
ATOM 1723 O O . SER B 1 71 ? 24.588 -4.346 47.868 1.00 30.05 67 SER B O 1
ATOM 1726 N N . GLY B 1 72 ? 24.836 -2.298 48.742 1.00 29.85 68 GLY B N 1
ATOM 1727 C CA . GLY B 1 72 ? 24.665 -2.796 50.086 1.00 28.17 68 GLY B CA 1
ATOM 1728 C C . GLY B 1 72 ? 24.831 -1.706 51.113 1.00 27.98 68 GLY B C 1
ATOM 1729 O O . GLY B 1 72 ? 25.099 -0.554 50.803 1.00 29.25 68 GLY B O 1
ATOM 1730 N N . MET B 1 73 ? 24.637 -2.084 52.352 1.00 27.58 69 MET B N 1
ATOM 1731 C CA A MET B 1 73 ? 24.817 -1.182 53.468 0.50 27.14 69 MET B CA 1
ATOM 1732 C CA B MET B 1 73 ? 24.821 -1.186 53.466 0.50 27.78 69 MET B CA 1
ATOM 1733 C C . MET B 1 73 ? 26.263 -0.702 53.550 1.00 26.10 69 MET B C 1
ATOM 1734 O O . MET B 1 73 ? 27.204 -1.478 53.314 1.00 25.44 69 MET B O 1
ATOM 1743 N N . VAL B 1 74 ? 26.431 0.585 53.856 1.00 26.02 70 VAL B N 1
ATOM 1744 C CA . VAL B 1 74 ? 27.719 1.123 54.278 1.00 24.30 70 VAL B CA 1
ATOM 1745 C C . VAL B 1 74 ? 27.654 1.501 55.766 1.00 24.29 70 VAL B C 1
ATOM 1746 O O . VAL B 1 74 ? 26.566 1.822 56.306 1.00 24.18 70 VAL B O 1
ATOM 1750 N N . LEU B 1 75 ? 28.818 1.498 56.419 1.00 22.51 71 LEU B N 1
ATOM 1751 C CA . LEU B 1 75 ? 28.901 1.978 57.813 1.00 22.58 71 LEU B CA 1
ATOM 1752 C C . LEU B 1 75 ? 29.640 3.316 57.844 1.00 22.82 71 LEU B C 1
ATOM 1753 O O . LEU B 1 75 ? 30.862 3.383 57.611 1.00 22.74 71 LEU B O 1
ATOM 1758 N N . ALA B 1 76 ? 28.892 4.367 58.150 1.00 22.81 72 ALA B N 1
ATOM 1759 C CA . ALA B 1 76 ? 29.408 5.721 58.099 1.00 23.55 72 ALA B CA 1
ATOM 1760 C C . ALA B 1 76 ? 29.696 6.160 59.515 1.00 24.10 72 ALA B C 1
ATOM 1761 O O . ALA B 1 76 ? 28.847 6.019 60.406 1.00 23.92 72 ALA B O 1
ATOM 1763 N N . MET B 1 77 ? 30.866 6.762 59.690 1.00 23.85 73 MET B N 1
ATOM 1764 C CA . MET B 1 77 ? 31.381 7.076 61.025 1.00 24.98 73 MET B CA 1
ATOM 1765 C C . MET B 1 77 ? 32.082 8.415 61.049 1.00 24.73 73 MET B C 1
ATOM 1766 O O . MET B 1 77 ? 32.605 8.871 60.030 1.00 25.31 73 MET B O 1
ATOM 1771 N N . VAL B 1 78 ? 32.111 9.034 62.221 1.00 25.57 74 VAL B N 1
ATOM 1772 C CA . VAL B 1 78 ? 32.971 10.180 62.433 1.00 25.58 74 VAL B CA 1
ATOM 1773 C C . VAL B 1 78 ? 33.967 9.788 63.495 1.00 25.41 74 VAL B C 1
ATOM 1774 O O . VAL B 1 78 ? 33.569 9.310 64.543 1.00 25.58 74 VAL B O 1
ATOM 1778 N N . TRP B 1 79 ? 35.254 9.990 63.231 1.00 24.71 75 TRP B N 1
ATOM 1779 C CA . TRP B 1 79 ? 36.282 9.811 64.259 1.00 24.34 75 TRP B CA 1
ATOM 1780 C C . TRP B 1 79 ? 36.932 11.169 64.536 1.00 26.46 75 TRP B C 1
ATOM 1781 O O . TRP B 1 79 ? 37.092 11.964 63.605 1.00 26.11 75 TRP B O 1
ATOM 1792 N N . VAL B 1 80 ? 37.330 11.411 65.793 1.00 26.98 76 VAL B N 1
ATOM 1793 C CA . VAL B 1 80 ? 37.755 12.727 66.270 1.00 28.08 76 VAL B CA 1
ATOM 1794 C C . VAL B 1 80 ? 39.093 12.591 66.994 1.00 27.95 76 VAL B C 1
ATOM 1795 O O . VAL B 1 80 ? 39.358 11.584 67.678 1.00 26.59 76 VAL B O 1
ATOM 1799 N N . GLY B 1 81 ? 39.926 13.616 66.862 1.00 28.65 77 GLY B N 1
ATOM 1800 C CA . GLY B 1 81 ? 41.202 13.660 67.562 1.00 29.91 77 GLY B CA 1
ATOM 1801 C C . GLY B 1 81 ? 42.138 14.624 66.880 1.00 30.77 77 GLY B C 1
ATOM 1802 O O . GLY B 1 81 ? 41.872 15.028 65.745 1.00 30.89 77 GLY B O 1
ATOM 1803 N N . LYS B 1 82 ? 43.231 15.003 67.559 1.00 31.94 78 LYS B N 1
ATOM 1804 C CA . LYS B 1 82 ? 44.230 15.888 66.938 1.00 32.53 78 LYS B CA 1
ATOM 1805 C C . LYS B 1 82 ? 44.761 15.222 65.654 1.00 31.21 78 LYS B C 1
ATOM 1806 O O . LYS B 1 82 ? 45.039 14.011 65.654 1.00 29.64 78 LYS B O 1
ATOM 1808 N N . ASP B 1 83 ? 44.829 15.994 64.560 1.00 31.85 79 ASP B N 1
ATOM 1809 C CA . ASP B 1 83 ? 45.280 15.502 63.234 1.00 31.11 79 ASP B CA 1
ATOM 1810 C C . ASP B 1 83 ? 44.490 14.283 62.691 1.00 29.07 79 ASP B C 1
ATOM 1811 O O . ASP B 1 83 ? 45.040 13.463 61.927 1.00 27.94 79 ASP B O 1
ATOM 1816 N N . ALA B 1 84 ? 43.219 14.151 63.074 1.00 28.47 80 ALA B N 1
ATOM 1817 C CA . ALA B 1 84 ? 42.440 12.955 62.696 1.00 26.67 80 ALA B CA 1
ATOM 1818 C C . ALA B 1 84 ? 42.366 12.710 61.173 1.00 25.72 80 ALA B C 1
ATOM 1819 O O . ALA B 1 84 ? 42.345 11.566 60.746 1.00 23.77 80 ALA B O 1
ATOM 1821 N N . VAL B 1 85 ? 42.302 13.766 60.360 1.00 25.93 81 VAL B N 1
ATOM 1822 C CA . VAL B 1 85 ? 42.217 13.577 58.902 1.00 25.19 81 VAL B CA 1
ATOM 1823 C C . VAL B 1 85 ? 43.476 12.885 58.342 1.00 24.82 81 VAL B C 1
ATOM 1824 O O . VAL B 1 85 ? 43.396 11.821 57.717 1.00 24.16 81 VAL B O 1
ATOM 1828 N N . SER B 1 86 ? 44.633 13.482 58.602 1.00 25.34 82 SER B N 1
ATOM 1829 C CA A SER B 1 86 ? 45.920 12.922 58.196 0.50 25.63 82 SER B CA 1
ATOM 1830 C CA B SER B 1 86 ? 45.907 12.915 58.178 0.50 25.50 82 SER B CA 1
ATOM 1831 C C . SER B 1 86 ? 46.165 11.550 58.828 1.00 24.56 82 SER B C 1
ATOM 1832 O O . SER B 1 86 ? 46.719 10.649 58.192 1.00 23.84 82 SER B O 1
ATOM 1837 N N . ILE B 1 87 ? 45.749 11.385 60.085 1.00 23.90 83 ILE B N 1
ATOM 1838 C CA . ILE B 1 87 ? 45.895 10.080 60.767 1.00 22.54 83 ILE B CA 1
ATOM 1839 C C . ILE B 1 87 ? 45.049 9.018 60.062 1.00 21.93 83 ILE B C 1
ATOM 1840 O O . ILE B 1 87 ? 45.555 7.948 59.727 1.00 22.35 83 ILE B O 1
ATOM 1845 N N . GLY B 1 88 ? 43.782 9.322 59.787 1.00 22.10 84 GLY B N 1
ATOM 1846 C CA . GLY B 1 88 ? 42.929 8.368 59.058 1.00 21.38 84 GLY B CA 1
ATOM 1847 C C . GLY B 1 88 ? 43.467 8.003 57.671 1.00 22.11 84 GLY B C 1
ATOM 1848 O O . GLY B 1 88 ? 43.480 6.831 57.278 1.00 21.50 84 GLY B O 1
ATOM 1849 N N . ARG B 1 89 ? 43.941 9.002 56.924 1.00 23.27 85 ARG B N 1
ATOM 1850 C CA . ARG B 1 89 ? 44.501 8.759 55.589 1.00 23.69 85 ARG B CA 1
ATOM 1851 C C . ARG B 1 89 ? 45.656 7.754 55.651 1.00 23.94 85 ARG B C 1
ATOM 1852 O O . ARG B 1 89 ? 45.759 6.848 54.799 1.00 23.18 85 ARG B O 1
ATOM 1860 N N . LYS B 1 90 ? 46.516 7.889 56.667 1.00 23.29 86 LYS B N 1
ATOM 1861 C CA . LYS B 1 90 ? 47.688 7.026 56.772 1.00 24.02 86 LYS B CA 1
ATOM 1862 C C . LYS B 1 90 ? 47.317 5.595 57.179 1.00 22.80 86 LYS B C 1
ATOM 1863 O O . LYS B 1 90 ? 47.893 4.638 56.649 1.00 23.51 86 LYS B O 1
ATOM 1869 N N . LEU B 1 91 ? 46.378 5.451 58.115 1.00 21.12 87 LEU B N 1
ATOM 1870 C CA . LEU B 1 91 ? 45.846 4.139 58.492 1.00 20.53 87 LEU B CA 1
ATOM 1871 C C . LEU B 1 91 ? 45.269 3.393 57.280 1.00 20.40 87 LEU B C 1
ATOM 1872 O O . LEU B 1 91 ? 45.442 2.176 57.171 1.00 19.48 87 LEU B O 1
ATOM 1877 N N . ILE B 1 92 ? 44.604 4.141 56.394 1.00 20.45 88 ILE B N 1
ATOM 1878 C CA . ILE B 1 92 ? 43.871 3.589 55.235 1.00 20.18 88 ILE B CA 1
ATOM 1879 C C . ILE B 1 92 ? 44.791 3.169 54.098 1.00 21.49 88 ILE B C 1
ATOM 1880 O O . ILE B 1 92 ? 44.627 2.077 53.539 1.00 22.03 88 ILE B O 1
ATOM 1885 N N . GLY B 1 93 ? 45.777 4.012 53.786 1.00 22.40 89 GLY B N 1
ATOM 1886 C CA . GLY B 1 93 ? 46.720 3.764 52.685 1.00 24.20 89 GLY B CA 1
ATOM 1887 C C . GLY B 1 93 ? 46.269 4.338 51.354 1.00 25.54 89 GLY B C 1
ATOM 1888 O O . GLY B 1 93 ? 45.153 4.860 51.249 1.00 24.52 89 GLY B O 1
ATOM 1889 N N . GLU B 1 94 ? 47.137 4.233 50.345 1.00 27.37 90 GLU B N 1
ATOM 1890 C CA . GLU B 1 94 ? 46.881 4.783 49.008 1.00 30.14 90 GLU B CA 1
ATOM 1891 C C . GLU B 1 94 ? 45.630 4.207 48.353 1.00 29.60 90 GLU B C 1
ATOM 1892 O O . GLU B 1 94 ? 45.231 3.060 48.598 1.00 27.62 90 GLU B O 1
ATOM 1898 N N . THR B 1 95 ? 45.034 5.027 47.498 1.00 26.43 91 THR B N 1
ATOM 1899 C CA . THR B 1 95 ? 43.801 4.708 46.804 1.00 27.10 91 THR B CA 1
ATOM 1900 C C . THR B 1 95 ? 43.882 3.346 46.127 1.00 26.62 91 THR B C 1
ATOM 1901 O O . THR B 1 95 ? 42.991 2.528 46.292 1.00 26.30 91 THR B O 1
ATOM 1905 N N . ASN B 1 96 ? 44.954 3.097 45.380 1.00 26.78 92 ASN B N 1
ATOM 1906 C CA . ASN B 1 96 ? 45.133 1.792 44.770 1.00 27.61 92 ASN B CA 1
ATOM 1907 C C . ASN B 1 96 ? 45.729 0.808 45.796 1.00 26.43 92 ASN B C 1
ATOM 1908 O O . ASN B 1 96 ? 46.880 0.971 46.201 1.00 26.07 92 ASN B O 1
ATOM 1913 N N . PRO B 1 97 ? 44.945 -0.214 46.223 1.00 26.17 93 PRO B N 1
ATOM 1914 C CA . PRO B 1 97 ? 45.474 -1.139 47.236 1.00 25.76 93 PRO B CA 1
ATOM 1915 C C . PRO B 1 97 ? 46.810 -1.781 46.888 1.00 27.31 93 PRO B C 1
ATOM 1916 O O . PRO B 1 97 ? 47.565 -2.127 47.804 1.00 27.47 93 PRO B O 1
ATOM 1920 N N . GLN B 1 98 ? 47.131 -1.928 45.604 1.00 28.50 94 GLN B N 1
ATOM 1921 C CA . GLN B 1 98 ? 48.444 -2.474 45.248 1.00 30.03 94 GLN B CA 1
ATOM 1922 C C . GLN B 1 98 ? 49.604 -1.480 45.478 1.00 30.19 94 GLN B C 1
ATOM 1923 O O . GLN B 1 98 ? 50.763 -1.902 45.605 1.00 30.03 94 GLN B O 1
ATOM 1929 N N . ALA B 1 99 ? 49.309 -0.174 45.547 1.00 29.51 95 ALA B N 1
ATOM 1930 C CA . ALA B 1 99 ? 50.317 0.844 45.964 1.00 30.06 95 ALA B CA 1
ATOM 1931 C C . ALA B 1 99 ? 50.371 1.094 47.494 1.00 29.25 95 ALA B C 1
ATOM 1932 O O . ALA B 1 99 ? 51.334 1.689 47.996 1.00 30.02 95 ALA B O 1
ATOM 1934 N N . ALA B 1 100 ? 49.342 0.676 48.224 1.00 26.20 96 ALA B N 1
ATOM 1935 C CA . ALA B 1 100 ? 49.266 0.957 49.656 1.00 26.44 96 ALA B CA 1
ATOM 1936 C C . ALA B 1 100 ? 50.260 0.113 50.430 1.00 26.30 96 ALA B C 1
ATOM 1937 O O . ALA B 1 100 ? 50.500 -1.043 50.075 1.00 26.89 96 ALA B O 1
ATOM 1939 N N . SER B 1 101 ? 50.854 0.689 51.474 1.00 25.88 97 SER B N 1
ATOM 1940 C CA . SER B 1 101 ? 51.844 -0.032 52.279 1.00 25.79 97 SER B CA 1
ATOM 1941 C C . SER B 1 101 ? 51.197 -1.207 52.988 1.00 24.26 97 SER B C 1
ATOM 1942 O O . SER B 1 101 ? 50.024 -1.134 53.385 1.00 22.91 97 SER B O 1
ATOM 1945 N N A VAL B 1 102 ? 51.951 -2.290 53.136 0.50 24.53 98 VAL B N 1
ATOM 1946 N N B VAL B 1 102 ? 51.967 -2.282 53.157 0.50 24.41 98 VAL B N 1
ATOM 1947 C CA A VAL B 1 102 ? 51.523 -3.392 53.968 0.50 24.11 98 VAL B CA 1
ATOM 1948 C CA B VAL B 1 102 ? 51.569 -3.410 53.987 0.50 23.89 98 VAL B CA 1
ATOM 1949 C C A VAL B 1 102 ? 51.296 -2.809 55.363 0.50 23.29 98 VAL B C 1
ATOM 1950 C C B VAL B 1 102 ? 51.356 -2.874 55.400 0.50 23.16 98 VAL B C 1
ATOM 1951 O O A VAL B 1 102 ? 51.982 -1.869 55.766 0.50 24.01 98 VAL B O 1
ATOM 1952 O O B VAL B 1 102 ? 52.137 -2.048 55.864 0.50 23.98 98 VAL B O 1
ATOM 1959 N N . GLY B 1 103 ? 50.299 -3.319 56.070 1.00 21.77 99 GLY B N 1
ATOM 1960 C CA . GLY B 1 103 ? 49.963 -2.795 57.386 1.00 20.72 99 GLY B CA 1
ATOM 1961 C C . GLY B 1 103 ? 48.833 -1.768 57.330 1.00 21.05 99 GLY B C 1
ATOM 1962 O O . GLY B 1 103 ? 48.191 -1.495 58.358 1.00 21.22 99 GLY B O 1
ATOM 1963 N N . THR B 1 104 ? 48.558 -1.211 56.147 1.00 20.54 100 THR B N 1
ATOM 1964 C CA . THR B 1 104 ? 47.399 -0.343 55.985 1.00 19.54 100 THR B CA 1
ATOM 1965 C C . THR B 1 104 ? 46.143 -1.189 55.743 1.00 19.65 100 THR B C 1
ATOM 1966 O O . THR B 1 104 ? 46.235 -2.361 55.367 1.00 18.91 100 THR B O 1
ATOM 1970 N N . ILE B 1 105 ? 44.980 -0.581 55.963 1.00 18.80 101 ILE B N 1
ATOM 1971 C CA . ILE B 1 105 ? 43.710 -1.222 55.646 1.00 18.67 101 ILE B CA 1
ATOM 1972 C C . ILE B 1 105 ? 43.666 -1.684 54.191 1.00 19.08 101 ILE B C 1
ATOM 1973 O O . ILE B 1 105 ? 43.349 -2.865 53.916 1.00 19.18 101 ILE B O 1
ATOM 1978 N N . ARG B 1 106 ? 44.020 -0.790 53.262 1.00 18.46 102 ARG B N 1
ATOM 1979 C CA . ARG B 1 106 ? 44.001 -1.162 51.846 1.00 19.17 102 ARG B CA 1
ATOM 1980 C C . ARG B 1 106 ? 45.102 -2.144 51.492 1.00 19.38 102 ARG B C 1
ATOM 1981 O O . ARG B 1 106 ? 44.891 -3.067 50.717 1.00 19.08 102 ARG B O 1
ATOM 1989 N N . GLY B 1 107 ? 46.280 -1.963 52.085 1.00 19.73 103 GLY B N 1
ATOM 1990 C CA . GLY B 1 107 ? 47.399 -2.859 51.783 1.00 19.31 103 GLY B CA 1
ATOM 1991 C C . GLY B 1 107 ? 47.163 -4.281 52.266 1.00 19.48 103 GLY B C 1
ATOM 1992 O O . GLY B 1 107 ? 47.570 -5.239 51.586 1.00 19.49 103 GLY B O 1
ATOM 1993 N N . ASP B 1 108 ? 46.500 -4.422 53.425 1.00 18.31 104 ASP B N 1
ATOM 1994 C CA . ASP B 1 108 ? 46.252 -5.762 54.032 1.00 18.91 104 ASP B CA 1
ATOM 1995 C C . ASP B 1 108 ? 45.061 -6.498 53.472 1.00 19.02 104 ASP B C 1
ATOM 1996 O O . ASP B 1 108 ? 45.065 -7.727 53.420 1.00 19.54 104 ASP B O 1
ATOM 2001 N N . TYR B 1 109 ? 44.041 -5.741 53.072 1.00 19.26 105 TYR B N 1
ATOM 2002 C CA . TYR B 1 109 ? 42.729 -6.311 52.717 1.00 19.57 105 TYR B CA 1
ATOM 2003 C C . TYR B 1 109 ? 42.283 -6.070 51.292 1.00 20.30 105 TYR B C 1
ATOM 2004 O O . TYR B 1 109 ? 41.370 -6.755 50.794 1.00 20.75 105 TYR B O 1
ATOM 2013 N N . GLY B 1 110 ? 42.863 -5.074 50.619 1.00 20.78 106 GLY B N 1
ATOM 2014 C CA . GLY B 1 110 ? 42.273 -4.651 49.337 1.00 20.50 106 GLY B CA 1
ATOM 2015 C C . GLY B 1 110 ? 43.039 -5.209 48.157 1.00 22.26 106 GLY B C 1
ATOM 2016 O O . GLY B 1 110 ? 44.255 -5.400 48.241 1.00 21.79 106 GLY B O 1
ATOM 2017 N N . VAL B 1 111 ? 42.339 -5.487 47.063 1.00 22.48 107 VAL B N 1
ATOM 2018 C CA . VAL B 1 111 ? 43.007 -5.878 45.818 1.00 25.46 107 VAL B CA 1
ATOM 2019 C C . VAL B 1 111 ? 42.786 -4.851 44.712 1.00 27.13 107 VAL B C 1
ATOM 2020 O O . VAL B 1 111 ? 43.738 -4.450 44.053 1.00 29.03 107 VAL B O 1
ATOM 2024 N N . SER B 1 112 ? 41.541 -4.423 44.485 1.00 27.44 108 SER B N 1
ATOM 2025 C CA . SER B 1 112 ? 41.275 -3.556 43.338 1.00 28.65 108 SER B CA 1
ATOM 2026 C C . SER B 1 112 ? 40.986 -2.111 43.766 1.00 28.46 108 SER B C 1
ATOM 2027 O O . SER B 1 112 ? 40.504 -1.868 44.865 1.00 26.94 108 SER B O 1
ATOM 2030 N N . THR B 1 113 ? 41.248 -1.153 42.876 1.00 29.43 109 THR B N 1
ATOM 2031 C CA . THR B 1 113 ? 41.031 0.256 43.222 1.00 30.09 109 THR B CA 1
ATOM 2032 C C . THR B 1 113 ? 39.555 0.571 43.453 1.00 29.77 109 THR B C 1
ATOM 2033 O O . THR B 1 113 ? 39.217 1.326 44.364 1.00 30.28 109 THR B O 1
ATOM 2037 N N . GLY B 1 114 ? 38.677 -0.045 42.666 1.00 29.80 110 GLY B N 1
ATOM 2038 C CA . GLY B 1 114 ? 37.235 0.144 42.832 1.00 29.62 110 GLY B CA 1
ATOM 2039 C C . GLY B 1 114 ? 36.743 -0.355 44.174 1.00 28.51 110 GLY B C 1
ATOM 2040 O O . GLY B 1 114 ? 35.942 0.304 44.841 1.00 27.85 110 GLY B O 1
ATOM 2041 N N . LYS B 1 115 ? 37.233 -1.521 44.593 1.00 27.60 111 LYS B N 1
ATOM 2042 C CA . LYS B 1 115 ? 36.734 -2.131 45.837 1.00 25.84 111 LYS B CA 1
ATOM 2043 C C . LYS B 1 115 ? 37.787 -2.010 46.919 1.00 24.50 111 LYS B C 1
ATOM 2044 O O . LYS B 1 115 ? 38.296 -3.027 47.476 1.00 22.91 111 LYS B O 1
ATOM 2050 N N . ASN B 1 116 ? 38.130 -0.746 47.176 1.00 22.88 112 ASN B N 1
ATOM 2051 C CA . ASN B 1 116 ? 39.243 -0.429 48.065 1.00 22.60 112 ASN B CA 1
ATOM 2052 C C . ASN B 1 116 ? 38.815 -0.200 49.518 1.00 21.48 112 ASN B C 1
ATOM 2053 O O . ASN B 1 116 ? 39.444 0.605 50.218 1.00 21.92 112 ASN B O 1
ATOM 2058 N N . ILE B 1 117 ? 37.780 -0.933 49.949 1.00 21.21 113 ILE B N 1
ATOM 2059 C CA . ILE B 1 117 ? 37.467 -1.184 51.393 1.00 20.06 113 ILE B CA 1
ATOM 2060 C C . ILE B 1 117 ? 36.714 -0.061 52.100 1.00 20.39 113 ILE B C 1
ATOM 2061 O O . ILE B 1 117 ? 35.716 -0.304 52.783 1.00 20.30 113 ILE B O 1
ATOM 2066 N N . ILE B 1 118 ? 37.192 1.167 51.915 1.00 20.39 114 ILE B N 1
ATOM 2067 C CA . ILE B 1 118 ? 36.895 2.235 52.835 1.00 21.21 114 ILE B CA 1
ATOM 2068 C C . ILE B 1 118 ? 37.111 3.590 52.175 1.00 22.81 114 ILE B C 1
ATOM 2069 O O . ILE B 1 118 ? 37.906 3.733 51.237 1.00 23.80 114 ILE B O 1
ATOM 2074 N N . HIS B 1 119 ? 36.397 4.589 52.668 1.00 23.69 115 HIS B N 1
ATOM 2075 C CA . HIS B 1 119 ? 36.668 5.972 52.313 1.00 25.23 115 HIS B CA 1
ATOM 2076 C C . HIS B 1 119 ? 37.032 6.726 53.581 1.00 24.59 115 HIS B C 1
ATOM 2077 O O . HIS B 1 119 ? 36.398 6.513 54.615 1.00 25.38 115 HIS B O 1
ATOM 2084 N N . GLY B 1 120 ? 38.019 7.613 53.493 1.00 24.52 116 GLY B N 1
ATOM 2085 C CA . GLY B 1 120 ? 38.329 8.569 54.559 1.00 24.35 116 GLY B CA 1
ATOM 2086 C C . GLY B 1 120 ? 38.551 9.946 53.959 1.00 25.65 116 GLY B C 1
ATOM 2087 O O . GLY B 1 120 ? 39.097 10.061 52.866 1.00 26.00 116 GLY B O 1
ATOM 2088 N N . SER B 1 121 ? 38.164 10.999 54.680 1.00 26.87 117 SER B N 1
ATOM 2089 C CA . SER B 1 121 ? 38.279 12.375 54.177 1.00 28.88 117 SER B CA 1
ATOM 2090 C C . SER B 1 121 ? 39.729 12.717 53.838 1.00 30.67 117 SER B C 1
ATOM 2091 O O . SER B 1 121 ? 40.641 12.238 54.521 1.00 29.27 117 SER B O 1
ATOM 2094 N N . ASP B 1 122 ? 39.920 13.539 52.792 1.00 32.24 118 ASP B N 1
ATOM 2095 C CA . ASP B 1 122 ? 41.264 13.907 52.308 1.00 34.36 118 ASP B CA 1
ATOM 2096 C C . ASP B 1 122 ? 41.782 15.217 52.898 1.00 35.66 118 ASP B C 1
ATOM 2097 O O . ASP B 1 122 ? 42.978 15.505 52.839 1.00 37.00 118 ASP B O 1
ATOM 2102 N N . CYS B 1 123 ? 40.874 15.987 53.486 1.00 36.26 119 CYS B N 1
ATOM 2103 C CA . CYS B 1 123 ? 41.220 17.213 54.181 1.00 37.75 119 CYS B CA 1
ATOM 2104 C C . CYS B 1 123 ? 40.039 17.613 55.061 1.00 37.62 119 CYS B C 1
ATOM 2105 O O . CYS B 1 123 ? 38.936 17.073 54.915 1.00 36.71 119 CYS B O 1
ATOM 2108 N N . VAL B 1 124 ? 40.286 18.570 55.951 1.00 38.53 120 VAL B N 1
ATOM 2109 C CA . VAL B 1 124 ? 39.307 19.072 56.898 1.00 38.95 120 VAL B CA 1
ATOM 2110 C C . VAL B 1 124 ? 38.083 19.670 56.185 1.00 40.33 120 VAL B C 1
ATOM 2111 O O . VAL B 1 124 ? 36.944 19.409 56.595 1.00 39.28 120 VAL B O 1
ATOM 2115 N N . GLU B 1 125 ? 38.321 20.479 55.142 1.00 41.64 121 GLU B N 1
ATOM 2116 C CA . GLU B 1 125 ? 37.233 21.024 54.321 1.00 43.91 121 GLU B CA 1
ATOM 2117 C C . GLU B 1 125 ? 36.280 19.900 53.853 1.00 41.96 121 GLU B C 1
ATOM 2118 O O . GLU B 1 125 ? 35.065 19.971 54.063 1.00 42.58 121 GLU B O 1
ATOM 2124 N N . ASN B 1 126 ? 36.828 18.855 53.247 1.00 39.70 122 ASN B N 1
ATOM 2125 C CA . ASN B 1 126 ? 35.988 17.759 52.775 1.00 38.37 122 ASN B CA 1
ATOM 2126 C C . ASN B 1 126 ? 35.320 16.936 53.882 1.00 36.68 122 ASN B C 1
ATOM 2127 O O . ASN B 1 126 ? 34.171 16.501 53.735 1.00 35.99 122 ASN B O 1
ATOM 2132 N N . ALA B 1 127 ? 36.023 16.763 55.002 1.00 35.70 123 ALA B N 1
ATOM 2133 C CA . ALA B 1 127 ? 35.462 16.074 56.157 1.00 34.54 123 ALA B CA 1
ATOM 2134 C C . ALA B 1 127 ? 34.168 16.737 56.626 1.00 36.03 123 ALA B C 1
ATOM 2135 O O . ALA B 1 127 ? 33.165 16.066 56.856 1.00 35.62 123 ALA B O 1
ATOM 2137 N N . GLU B 1 128 ? 34.192 18.060 56.749 1.00 38.13 124 GLU B N 1
ATOM 2138 C CA . GLU B 1 128 ? 33.016 18.817 57.192 1.00 40.47 124 GLU B CA 1
ATOM 2139 C C . GLU B 1 128 ? 31.853 18.688 56.205 1.00 40.87 124 GLU B C 1
ATOM 2140 O O . GLU B 1 128 ? 30.716 18.412 56.601 1.00 40.40 124 GLU B O 1
ATOM 2146 N N . LYS B 1 129 ? 32.160 18.827 54.916 1.00 41.61 125 LYS B N 1
ATOM 2147 C CA . LYS B 1 129 ? 31.162 18.679 53.864 1.00 42.60 125 LYS B CA 1
ATOM 2148 C C . LYS B 1 129 ? 30.565 17.272 53.910 1.00 40.16 125 LYS B C 1
ATOM 2149 O O . LYS B 1 129 ? 29.347 17.104 53.800 1.00 41.28 125 LYS B O 1
ATOM 2155 N N . GLU B 1 130 ? 31.434 16.273 54.067 1.00 37.83 126 GLU B N 1
ATOM 2156 C CA . GLU B 1 130 ? 31.032 14.865 54.103 1.00 35.44 126 GLU B CA 1
ATOM 2157 C C . GLU B 1 130 ? 30.162 14.505 55.315 1.00 34.50 126 GLU B C 1
ATOM 2158 O O . GLU B 1 130 ? 29.151 13.809 55.181 1.00 34.14 126 GLU B O 1
ATOM 2164 N N . ILE B 1 131 ? 30.537 14.989 56.491 1.00 34.70 127 ILE B N 1
ATOM 2165 C CA . ILE B 1 131 ? 29.727 14.757 57.698 1.00 34.47 127 ILE B CA 1
ATOM 2166 C C . ILE B 1 131 ? 28.317 15.348 57.520 1.00 36.86 127 ILE B C 1
ATOM 2167 O O . ILE B 1 131 ? 27.316 14.659 57.728 1.00 36.15 127 ILE B O 1
ATOM 2172 N N . LYS B 1 132 ? 28.241 16.607 57.089 1.00 39.47 128 LYS B N 1
ATOM 2173 C CA . LYS B 1 132 ? 26.943 17.246 56.839 1.00 42.92 128 LYS B CA 1
ATOM 2174 C C . LYS B 1 132 ? 26.077 16.489 55.807 1.00 42.84 128 LYS B C 1
ATOM 2175 O O . LYS B 1 132 ? 24.857 16.407 55.958 1.00 43.63 128 LYS B O 1
ATOM 2181 N N . LEU B 1 133 ? 26.717 15.922 54.781 1.00 41.66 129 LEU B N 1
ATOM 2182 C CA . LEU B 1 133 ? 26.009 15.179 53.728 1.00 41.36 129 LEU B CA 1
ATOM 2183 C C . LEU B 1 133 ? 25.479 13.826 54.208 1.00 40.08 129 LEU B C 1
ATOM 2184 O O . LEU B 1 133 ? 24.330 13.461 53.947 1.00 40.45 129 LEU B O 1
ATOM 2189 N N . TRP B 1 134 ? 26.333 13.086 54.900 1.00 38.31 130 TRP B N 1
ATOM 2190 C CA . TRP B 1 134 ? 26.043 11.711 55.259 1.00 37.97 130 TRP B CA 1
ATOM 2191 C C . TRP B 1 134 ? 25.402 11.529 56.649 1.00 38.93 130 TRP B C 1
ATOM 2192 O O . TRP B 1 134 ? 24.578 10.633 56.843 1.00 38.93 130 TRP B O 1
ATOM 2203 N N . ILE B 1 135 ? 25.797 12.362 57.606 1.00 40.28 131 ILE B N 1
ATOM 2204 C CA . ILE B 1 135 ? 25.442 12.149 59.010 1.00 41.43 131 ILE B CA 1
ATOM 2205 C C . ILE B 1 135 ? 24.452 13.204 59.457 1.00 44.78 131 ILE B C 1
ATOM 2206 O O . ILE B 1 135 ? 23.336 12.874 59.842 1.00 46.23 131 ILE B O 1
ATOM 2211 N N . GLY B 1 136 ? 24.867 14.467 59.405 1.00 46.48 132 GLY B N 1
ATOM 2212 C CA . GLY B 1 136 ? 23.989 15.575 59.727 1.00 50.56 132 GLY B CA 1
ATOM 2213 C C . GLY B 1 136 ? 24.688 16.781 60.324 1.00 52.45 132 GLY B C 1
ATOM 2214 O O . GLY B 1 136 ? 25.921 16.816 60.471 1.00 51.02 132 GLY B O 1
ATOM 2215 N N . ASP B 1 137 ? 23.874 17.772 60.680 1.00 55.93 133 ASP B N 1
ATOM 2216 C CA . ASP B 1 137 ? 24.345 19.054 61.202 1.00 58.50 133 ASP B CA 1
ATOM 2217 C C . ASP B 1 137 ? 24.734 18.946 62.675 1.00 58.62 133 ASP B C 1
ATOM 2218 O O . ASP B 1 137 ? 25.496 19.778 63.176 1.00 59.20 133 ASP B O 1
ATOM 2220 N N . ASP B 1 138 ? 24.223 17.925 63.366 1.00 58.90 134 ASP B N 1
ATOM 2221 C CA . ASP B 1 138 ? 24.386 17.860 64.818 1.00 60.24 134 ASP B CA 1
ATOM 2222 C C . ASP B 1 138 ? 24.986 16.590 65.432 1.00 58.07 134 ASP B C 1
ATOM 2223 O O . ASP B 1 138 ? 24.304 15.834 66.139 1.00 58.55 134 ASP B O 1
ATOM 2228 N N . VAL B 1 139 ? 26.273 16.376 65.177 1.00 55.82 135 VAL B N 1
ATOM 2229 C CA . VAL B 1 139 ? 27.038 15.368 65.898 1.00 53.13 135 VAL B CA 1
ATOM 2230 C C . VAL B 1 139 ? 27.444 15.965 67.242 1.00 54.51 135 VAL B C 1
ATOM 2231 O O . VAL B 1 139 ? 28.048 17.044 67.308 1.00 55.13 135 VAL B O 1
ATOM 2235 N N . GLN B 1 140 ? 27.103 15.260 68.315 1.00 54.66 136 GLN B N 1
ATOM 2236 C CA . GLN B 1 140 ? 27.385 15.741 69.663 1.00 56.02 136 GLN B CA 1
ATOM 2237 C C . GLN B 1 140 ? 28.882 15.667 70.014 1.00 54.15 136 GLN B C 1
ATOM 2238 O O . GLN B 1 140 ? 29.597 14.770 69.537 1.00 52.47 136 GLN B O 1
ATOM 2244 N N . PRO B 1 141 ? 29.359 16.647 70.814 1.00 54.74 137 PRO B N 1
ATOM 2245 C CA . PRO B 1 141 ? 30.698 16.655 71.400 1.00 52.98 137 PRO B CA 1
ATOM 2246 C C . PRO B 1 141 ? 31.012 15.313 72.043 1.00 50.05 137 PRO B C 1
ATOM 2247 O O . PRO B 1 141 ? 30.170 14.723 72.717 1.00 49.52 137 PRO B O 1
ATOM 2251 N N . VAL B 1 142 ? 32.213 14.818 71.801 1.00 47.66 138 VAL B N 1
ATOM 2252 C CA . VAL B 1 142 ? 32.579 13.541 72.366 1.00 44.94 138 VAL B CA 1
ATOM 2253 C C . VAL B 1 142 ? 33.457 13.762 73.593 1.00 43.44 138 VAL B C 1
ATOM 2254 O O . VAL B 1 142 ? 34.181 14.759 73.677 1.00 43.96 138 VAL B O 1
ATOM 2258 N N . SER B 1 143 ? 33.350 12.861 74.560 1.00 40.85 139 SER B N 1
ATOM 2259 C CA . SER B 1 143 ? 34.246 12.871 75.696 1.00 39.38 139 SER B CA 1
ATOM 2260 C C . SER B 1 143 ? 35.578 12.229 75.324 1.00 36.30 139 SER B C 1
ATOM 2261 O O . SER B 1 143 ? 35.628 11.075 74.875 1.00 34.17 139 SER B O 1
ATOM 2264 N N . PHE B 1 144 ? 36.652 12.989 75.497 1.00 34.48 140 PHE B N 1
ATOM 2265 C CA . PHE B 1 144 ? 37.995 12.515 75.199 1.00 32.72 140 PHE B CA 1
ATOM 2266 C C . PHE B 1 144 ? 38.537 11.740 76.413 1.00 31.05 140 PHE B C 1
ATOM 2267 O O . PHE B 1 144 ? 39.432 12.208 77.134 1.00 31.17 140 PHE B O 1
ATOM 2275 N N . PHE B 1 145 ? 37.988 10.547 76.627 1.00 28.69 141 PHE B N 1
ATOM 2276 C CA . PHE B 1 145 ? 38.079 9.869 77.925 1.00 28.04 141 PHE B CA 1
ATOM 2277 C C . PHE B 1 145 ? 39.501 9.521 78.408 1.00 27.14 141 PHE B C 1
ATOM 2278 O O . PHE B 1 145 ? 39.741 9.500 79.615 1.00 26.66 141 PHE B O 1
ATOM 2286 N N . ASP B 1 146 ? 40.426 9.264 77.475 1.00 24.86 142 ASP B N 1
ATOM 2287 C CA . ASP B 1 146 ? 41.790 8.910 77.832 1.00 24.31 142 ASP B CA 1
ATOM 2288 C C . ASP B 1 146 ? 42.791 9.885 77.187 1.00 25.64 142 ASP B C 1
ATOM 2289 O O . ASP B 1 146 ? 43.940 9.528 76.947 1.00 23.80 142 ASP B O 1
ATOM 2294 N N . LYS B 1 147 ? 42.349 11.130 76.937 1.00 27.16 143 LYS B N 1
ATOM 2295 C CA . LYS B 1 147 ? 43.169 12.136 76.237 1.00 28.90 143 LYS B CA 1
ATOM 2296 C C . LYS B 1 147 ? 44.573 12.291 76.824 1.00 29.37 143 LYS B C 1
ATOM 2297 O O . LYS B 1 147 ? 45.564 12.361 76.086 1.00 28.89 143 LYS B O 1
ATOM 2303 N N . GLU B 1 148 ? 44.659 12.324 78.148 1.00 30.36 144 GLU B N 1
ATOM 2304 C CA . GLU B 1 148 ? 45.947 12.572 78.820 1.00 32.88 144 GLU B CA 1
ATOM 2305 C C . GLU B 1 148 ? 46.965 11.451 78.602 1.00 30.11 144 GLU B C 1
ATOM 2306 O O . GLU B 1 148 ? 48.155 11.677 78.769 1.00 30.36 144 GLU B O 1
ATOM 2312 N N . TRP B 1 149 ? 46.501 10.255 78.224 1.00 28.31 145 TRP B N 1
ATOM 2313 C CA . TRP B 1 149 ? 47.422 9.129 77.958 1.00 26.06 145 TRP B CA 1
ATOM 2314 C C . TRP B 1 149 ? 47.908 9.038 76.486 1.00 25.60 145 TRP B C 1
ATOM 2315 O O . TRP B 1 149 ? 48.803 8.237 76.165 1.00 24.53 145 TRP B O 1
ATOM 2326 N N . ILE B 1 150 ? 47.312 9.846 75.609 1.00 25.12 146 ILE B N 1
ATOM 2327 C CA . ILE B 1 150 ? 47.541 9.745 74.170 1.00 25.41 146 ILE B CA 1
ATOM 2328 C C . ILE B 1 150 ? 48.093 11.048 73.580 1.00 27.57 146 ILE B C 1
ATOM 2329 O O . ILE B 1 150 ? 49.088 11.015 72.836 1.00 27.59 146 ILE B O 1
ATOM 2334 N N . TYR B 1 151 ? 47.462 12.175 73.941 1.00 29.09 147 TYR B N 1
ATOM 2335 C CA . TYR B 1 151 ? 47.718 13.464 73.278 1.00 32.42 147 TYR B CA 1
ATOM 2336 C C . TYR B 1 151 ? 48.656 14.349 74.096 1.00 34.15 147 TYR B C 1
ATOM 2337 O O . TYR B 1 151 ? 49.041 14.068 75.242 1.00 34.63 147 TYR B O 1
#

CATH classification: 3.30.70.141

Nearest PDB structures (foldseek):
  3mpd-assembly1_A  TM=1.007E+00  e=3.478E-30  Encephalitozoon cuniculi
  6joh-assembly3_I  TM=9.798E-01  e=7.139E-19  Aspergillus flavus NRRL3357
  1vya-assembly1_A  TM=9.641E-01  e=7.591E-19  Zea mays
  4fkx-assembly1_A  TM=9.770E-01  e=4.077E-17  Trypanosoma brucei brucei TREU927
  5iol-assembly1_F  TM=9.624E-01  e=3.191E-17  Schistosoma mansoni

Solvent-accessible surface area: 14310 Å² total; per-residue (Å²): 84,59,62,0,0,0,0,0,26,3,38,1,11,71,120,35,4,5,9,107,0,3,71,47,1,6,130,112,5,3,3,8,8,10,9,88,21,26,84,5,138,94,110,27,0,70,63,1,24,53,113,33,70,113,100,104,148,38,63,96,68,1,79,55,9,61,59,12,25,0,3,0,1,0,2,13,0,104,93,0,9,73,42,1,124,169,33,4,14,102,93,48,6,160,68,10,71,135,52,15,0,24,23,66,42,13,124,52,72,39,98,4,5,0,22,16,1,74,52,78,141,36,0,47,72,6,0,122,57,13,47,23,138,73,33,113,106,18,60,77,57,15,23,150,221,68,108,86,58,57,1,0,0,0,0,21,0,37,1,8,68,120,36,5,4,8,102,0,3,69,52,0,5,132,114,3,2,2,9,10,9,10,86,24,22,86,5,41,104,119,37,0,79,73,16,15,62,140,41,68,101,85,132,93,25,84,126,46,4,88,28,3,51,52,7,14,0,2,0,1,0,2,8,0,42,92,0,7,73,38,1,121,166,31,5,14,108,85,66,5,149,67,11,72,136,51,16,0,24,24,67,43,12,106,51,64,50,113,5,5,0,27,15,1,79,51,73,144,39,0,49,121,14,0,130,60,12,38,24,102,119,27,90,122,25,66,66,55,14,91,152,218,74,101

Radius of gyration: 19.23 Å; Cα contacts (8 Å, |Δi|>4): 574; chains: 2; bounding box: 43×43×63 Å

InterPro domains:
  IPR001564 Nucleoside diphosphate kinase [PR01243] (4-26)
  IPR001564 Nucleoside diphosphate kinase [PR01243] (48-67)
  IPR001564 Nucleoside diphosphate kinase [PR01243] (68-85)
  IPR001564 Nucleoside diphosphate kinase [PR01243] (89-105)
  IPR001564 Nucleoside diphosphate kinase [PR01243] (112-131)
  IPR034907 Nucleoside diphosphate kinase-like domain [PF00334] (2-133)
  IPR034907 Nucleoside diphosphate kinase-like domain [SM00562] (1-137)
  IPR036850 Nucleoside diphosphate kinase-like domain superfamily [G3DSA:3.30.70.141] (1-147)
  IPR036850 Nucleoside diphosphate kinase-like domain superfamily [SSF54919] (1-134)

Secondary structure (DSSP, 8-state):
--EEEEEE-HHHHHTT-HHHHHHHHHHHT-EEEEEEEE---HHHHHHHTGGGTTSTTHHHHHHHHTSS-EEEEEEESTTHHHHHHHHH--SSTTTSPTTSHHHHH--SSTT-SEEE-SSHHHHHHHHHHHT-S-PPPPP-TTHHHH-/--EEEEEE-HHHHHTT-HHHHHHHHHHHT-EEEEEEEE---HHHHHHHTGGGTTSTTHHHHHHHHTSS-EEEEEEESTTHHHHHHHHH--SSTTTSPTTSHHHHH--SSTT-SEEE-SSHHHHHHHHHHHT-S-PPPPP-TTHHHH-